Protein AF-A0A250ICB6-F1 (afdb_monomer)

Nearest PDB structures (foldseek):
  2pqa-assembly1_A  TM=6.595E-01  e=8.489E-03  Homo sapiens
  3k7u-assembly1_C-2  TM=6.674E-01  e=2.994E-02  Trypanosoma brucei
  3u4v-assembly2_B  TM=6.143E-01  e=3.943E-01  Tetrahymena thermophila
  3h15-assembly1_A  TM=4.282E-01  e=1.489E-01  Xenopus laevis
  2fxq-assembly1_A-2  TM=2.726E-01  e=6.603E-01  Thermus aquaticus

Radius of gyration: 21.79 Å; Cα contacts (8 Å, |Δi|>4): 761; chains: 1; bounding box: 61×53×66 Å

Solvent-accessible surface area (backbone atoms only — not comparable to full-atom values): 18640 Å² total; per-residue (Å²): 140,81,90,84,77,85,79,80,84,80,84,77,81,80,84,77,88,74,89,82,82,85,92,82,78,80,90,73,86,84,70,95,82,75,90,68,88,82,73,84,78,72,82,86,65,82,86,64,82,72,70,85,71,88,75,73,74,93,62,58,45,79,41,53,54,66,56,52,70,74,48,58,76,70,41,47,31,28,35,69,65,27,22,24,66,41,70,81,42,75,47,74,46,97,87,61,21,22,28,36,32,32,23,33,22,29,69,91,52,50,46,29,24,37,36,34,51,45,46,46,85,21,40,57,28,70,52,75,88,51,66,12,31,23,26,27,40,34,31,22,29,40,59,39,52,50,56,34,43,56,42,24,68,32,59,30,38,27,32,36,40,81,76,76,66,38,82,65,66,55,23,38,57,41,80,75,39,88,51,78,47,70,79,58,44,80,44,38,51,94,78,69,41,34,59,17,52,60,27,63,34,63,39,66,68,70,35,33,37,11,44,33,30,38,58,41,67,37,39,62,73,32,58,68,38,48,38,33,40,61,61,50,67,55,92,81,64,81,54,54,53,28,32,26,28,63,47,33,30,39,40,37,32,82,66,25,52,93,79,58,51,62,38,57,50,38,76,74,73,51,75,43,33,15,66,75,18,43,28,25,36,28,29,56,36,26,39,28,32,29,70,84,24,49,85,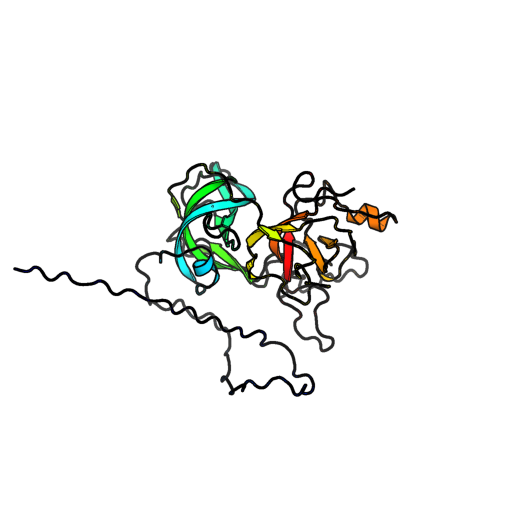61,94,83,54,63,50,32,73,27,20,18,32,80,32,50,47,96,87,72,52,83,33,30,53,44,21,46,27,36,38,30,74,40,42,85,80,18,50,46,63,86

pLDDT: mean 81.74, std 23.8, range [23.22, 98.44]

Structure (mmCIF, N/CA/C/O backbone):
data_AF-A0A250ICB6-F1
#
_entry.id   AF-A0A250ICB6-F1
#
loop_
_atom_site.group_PDB
_atom_site.id
_atom_site.type_symbol
_atom_site.label_atom_id
_atom_site.label_alt_id
_atom_site.label_comp_id
_atom_site.label_asym_id
_atom_site.label_entity_id
_atom_site.label_seq_id
_atom_site.pdbx_PDB_ins_code
_atom_site.Cartn_x
_atom_site.Cartn_y
_atom_site.Cartn_z
_atom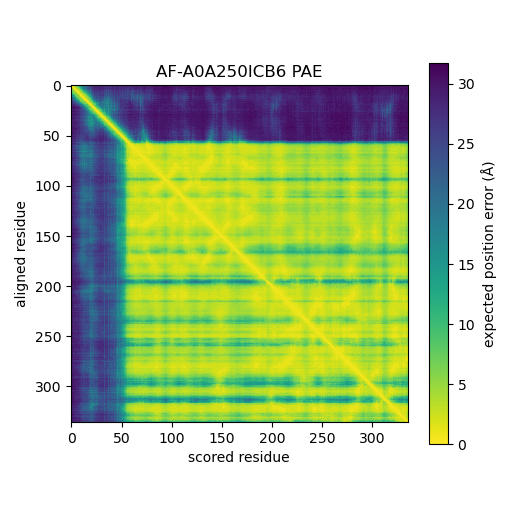_site.occupancy
_atom_site.B_iso_or_equiv
_atom_site.auth_seq_id
_atom_site.auth_comp_id
_atom_site.auth_asym_id
_atom_site.auth_atom_id
_atom_site.pdbx_PDB_model_num
ATOM 1 N N . MET A 1 1 ? -35.783 -31.860 36.362 1.00 32.81 1 MET A N 1
ATOM 2 C CA . MET A 1 1 ? -36.024 -31.952 34.902 1.00 32.81 1 MET A CA 1
ATOM 3 C C . MET A 1 1 ? -36.846 -30.737 34.504 1.00 32.81 1 MET A C 1
ATOM 5 O O . MET A 1 1 ? -37.830 -30.497 35.174 1.00 32.81 1 MET A O 1
ATOM 9 N N . SER A 1 2 ? -36.559 -29.899 33.520 1.00 32.59 2 SER A N 1
ATOM 10 C CA . SER A 1 2 ? -35.418 -29.662 32.639 1.00 32.59 2 SER A CA 1
ATOM 11 C C . SER A 1 2 ? -35.628 -28.220 32.142 1.00 32.59 2 SER A C 1
ATOM 13 O O . SER A 1 2 ? -36.731 -27.897 31.704 1.00 32.59 2 SER A O 1
ATOM 15 N N . PHE A 1 3 ? -34.630 -27.344 32.263 1.00 27.67 3 PHE A N 1
ATOM 16 C CA . PHE A 1 3 ? -34.657 -26.008 31.660 1.00 27.67 3 PHE A CA 1
ATOM 17 C C . PHE A 1 3 ? -34.244 -26.139 30.189 1.00 27.67 3 PHE A C 1
ATOM 19 O O . PHE A 1 3 ? -33.104 -26.505 29.908 1.00 27.67 3 PHE A O 1
ATOM 26 N N . LEU A 1 4 ? -35.139 -25.827 29.249 1.00 30.19 4 LEU A N 1
ATOM 27 C CA . LEU A 1 4 ? -34.791 -25.718 27.830 1.00 30.19 4 LEU A CA 1
ATOM 28 C C . LEU A 1 4 ? -34.330 -24.288 27.522 1.00 30.19 4 LEU A C 1
ATOM 30 O O . LEU A 1 4 ? -35.108 -23.336 27.525 1.00 30.19 4 LEU A O 1
ATOM 34 N N . ARG A 1 5 ? -33.019 -24.167 27.293 1.00 32.75 5 ARG A N 1
ATOM 35 C CA . ARG A 1 5 ? -32.326 -22.979 26.786 1.00 32.75 5 ARG A CA 1
ATOM 36 C C . ARG A 1 5 ? -32.771 -22.688 25.347 1.00 32.75 5 ARG A C 1
ATOM 38 O O . ARG A 1 5 ? -32.737 -23.580 24.506 1.00 32.75 5 ARG A O 1
ATOM 45 N N . LYS A 1 6 ? -33.111 -21.425 25.062 1.00 28.39 6 LYS A N 1
ATOM 46 C CA . LYS A 1 6 ? -33.162 -20.872 23.699 1.00 28.39 6 LYS A CA 1
ATOM 47 C C . LYS A 1 6 ? -31.762 -20.947 23.081 1.00 28.39 6 LYS A C 1
ATOM 49 O O . LYS A 1 6 ? -30.825 -20.363 23.623 1.00 28.39 6 LYS A O 1
ATOM 54 N N . SER A 1 7 ? -31.632 -21.655 21.966 1.00 29.86 7 SER A N 1
ATOM 55 C CA . SER A 1 7 ? -30.464 -21.616 21.090 1.00 29.86 7 SER A CA 1
ATOM 56 C C . SER A 1 7 ? -30.485 -20.316 20.281 1.00 29.86 7 SER A C 1
ATOM 58 O O . SER A 1 7 ? -31.479 -19.990 19.634 1.00 29.86 7 SER A O 1
ATOM 60 N N . LEU A 1 8 ? -29.393 -19.555 20.343 1.00 33.31 8 LEU A N 1
ATOM 61 C CA . LEU A 1 8 ? -29.112 -18.465 19.410 1.00 33.31 8 LEU A CA 1
ATOM 62 C C . LEU A 1 8 ? -28.680 -19.092 18.078 1.00 33.31 8 LEU A C 1
ATOM 64 O O . LEU A 1 8 ? -27.856 -20.006 18.064 1.00 33.31 8 LEU A O 1
ATOM 68 N N . GLY A 1 9 ? -29.287 -18.637 16.982 1.00 28.14 9 GLY A N 1
ATOM 69 C CA . GLY A 1 9 ? -28.981 -19.102 15.634 1.00 28.14 9 GLY A CA 1
ATOM 70 C C . GLY A 1 9 ? -27.552 -18.743 15.237 1.00 28.14 9 GLY A C 1
ATOM 71 O O . GLY A 1 9 ? -27.136 -17.593 15.348 1.00 28.14 9 GLY A O 1
ATOM 72 N N . VAL A 1 10 ? -26.811 -19.745 14.774 1.00 29.00 10 VAL A N 1
ATOM 73 C CA . VAL A 1 10 ? -25.520 -19.583 14.107 1.00 29.00 10 VAL A CA 1
ATOM 74 C C . VAL A 1 10 ? -25.810 -19.130 12.678 1.00 29.00 10 VAL A C 1
ATOM 76 O O . VAL A 1 10 ? -26.391 -19.888 11.905 1.00 29.00 10 VAL A O 1
ATOM 79 N N . VAL A 1 11 ? -25.423 -17.905 12.319 1.00 29.00 11 VAL A N 1
ATOM 80 C CA . VAL A 1 11 ? -25.377 -17.485 10.913 1.00 29.00 11 VAL A CA 1
ATOM 81 C C . VAL A 1 11 ? -24.123 -18.106 10.312 1.00 29.00 11 VAL A C 1
ATOM 83 O O . VAL A 1 11 ? -23.003 -17.714 10.625 1.00 29.00 11 VAL A O 1
ATOM 86 N N . THR A 1 12 ? -24.310 -19.134 9.493 1.00 26.00 12 THR A N 1
ATOM 87 C CA . THR A 1 12 ? -23.240 -19.741 8.704 1.00 26.00 12 THR A CA 1
ATOM 88 C C . THR A 1 12 ? -23.056 -18.885 7.452 1.00 26.00 12 THR A C 1
ATOM 90 O O . THR A 1 12 ? -23.911 -18.899 6.570 1.00 26.00 12 THR A O 1
ATOM 93 N N . LEU A 1 13 ? -21.967 -18.114 7.367 1.00 29.36 13 LEU A N 1
ATOM 94 C CA . LEU A 1 13 ? -21.540 -17.538 6.091 1.00 29.36 13 LEU A CA 1
ATOM 95 C C . LEU A 1 13 ? -20.980 -18.691 5.251 1.00 29.36 13 LEU A C 1
ATOM 97 O O . LEU A 1 13 ? -19.917 -19.229 5.559 1.00 29.36 13 LEU A O 1
ATOM 101 N N . ALA A 1 14 ? -21.724 -19.116 4.233 1.00 29.33 14 ALA A N 1
ATOM 102 C CA . ALA A 1 14 ? -21.254 -20.114 3.287 1.00 29.33 14 ALA A CA 1
ATOM 103 C C . ALA A 1 14 ? -20.096 -19.522 2.470 1.00 29.33 14 ALA A C 1
ATOM 105 O O . ALA A 1 14 ? -20.282 -18.604 1.675 1.00 29.33 14 ALA A O 1
ATOM 106 N N . SER A 1 15 ? -18.892 -20.049 2.670 1.00 28.84 15 SER A N 1
ATOM 107 C CA . SER A 1 15 ? -17.737 -19.791 1.816 1.00 28.84 15 SER A CA 1
ATOM 108 C C . SER A 1 15 ? -17.930 -20.499 0.474 1.00 28.84 15 SER A C 1
ATOM 110 O O . SER A 1 15 ? -17.591 -21.674 0.331 1.00 28.84 15 SER A O 1
ATOM 112 N N . LEU A 1 16 ? -18.487 -19.790 -0.506 1.00 25.25 16 LEU A N 1
ATOM 113 C CA . LEU A 1 16 ? -18.425 -20.171 -1.915 1.00 25.25 16 LEU A CA 1
ATOM 114 C C . LEU A 1 16 ? -17.116 -19.635 -2.504 1.00 25.25 16 LEU A C 1
ATOM 116 O O . LEU A 1 16 ? -17.023 -18.492 -2.939 1.00 25.25 16 LEU A O 1
ATOM 120 N N . MET A 1 17 ? -16.090 -20.483 -2.484 1.00 29.03 17 MET A N 1
ATOM 121 C CA . MET A 1 17 ? -14.920 -20.348 -3.348 1.00 29.03 17 MET A CA 1
ATOM 122 C C . MET A 1 17 ? -15.320 -20.820 -4.752 1.00 29.03 17 MET A C 1
ATOM 124 O O . MET A 1 17 ? -15.391 -22.019 -5.004 1.00 29.03 17 MET A O 1
ATOM 128 N N . ALA A 1 18 ? -15.605 -19.875 -5.645 1.00 26.84 18 ALA A N 1
ATOM 129 C CA . ALA A 1 18 ? -15.574 -20.057 -7.094 1.00 26.84 18 ALA A CA 1
ATOM 130 C C . ALA A 1 18 ? -15.275 -18.689 -7.722 1.00 26.84 18 ALA A C 1
ATOM 132 O O . ALA A 1 18 ? -16.015 -17.727 -7.518 1.00 26.84 18 ALA A O 1
ATOM 133 N N . GLY A 1 19 ? -14.135 -18.590 -8.405 1.00 27.72 19 GLY A N 1
ATOM 134 C CA . GLY A 1 19 ? -13.688 -17.369 -9.058 1.00 27.72 19 GLY A CA 1
ATOM 135 C C . GLY A 1 19 ? -14.576 -16.997 -10.242 1.00 27.72 19 GLY A C 1
ATOM 136 O O . GLY A 1 19 ? -14.894 -17.841 -11.072 1.00 27.72 19 GLY A O 1
ATOM 137 N N . CYS A 1 20 ? -14.904 -15.711 -10.332 1.00 23.22 20 CYS A N 1
ATOM 138 C CA . CYS A 1 20 ? -15.269 -15.060 -11.582 1.00 23.22 20 CYS A CA 1
ATOM 139 C C . CYS A 1 20 ? -14.325 -13.868 -11.755 1.00 23.22 20 CYS A C 1
ATOM 141 O O . CYS A 1 20 ? -14.522 -12.805 -11.164 1.00 23.22 20 CYS A O 1
ATOM 143 N N . THR A 1 21 ? -13.256 -14.085 -12.513 1.00 29.52 21 THR A N 1
ATOM 144 C CA . THR A 1 21 ? -12.424 -13.030 -13.088 1.00 29.52 21 THR A CA 1
ATOM 145 C C . THR A 1 21 ? -13.169 -12.386 -14.264 1.00 29.52 21 THR A C 1
ATOM 147 O O . THR A 1 21 ? -13.819 -13.073 -15.043 1.00 29.52 21 THR A O 1
ATOM 150 N N . ASP A 1 22 ? -13.061 -11.061 -14.343 1.00 28.05 22 ASP A N 1
ATOM 151 C CA . ASP A 1 22 ? -13.452 -10.143 -15.420 1.00 28.05 22 ASP A CA 1
ATOM 152 C C . ASP A 1 22 ? -14.928 -9.942 -15.814 1.00 28.05 22 ASP A C 1
ATOM 154 O O . ASP A 1 22 ? -15.611 -10.781 -16.390 1.00 28.05 22 ASP A O 1
ATOM 158 N N . ARG A 1 23 ? -15.369 -8.686 -15.654 1.00 28.25 23 ARG A N 1
ATOM 159 C CA . ARG A 1 23 ? -16.319 -8.031 -16.565 1.00 28.25 23 ARG A CA 1
ATOM 160 C C . ARG A 1 23 ? -15.833 -6.610 -16.841 1.00 28.25 23 ARG A C 1
ATOM 162 O O . ARG A 1 23 ? -16.018 -5.710 -16.022 1.00 28.25 23 ARG A O 1
ATOM 169 N N . GLY A 1 24 ? -15.169 -6.442 -17.984 1.00 25.44 24 GLY A N 1
ATOM 170 C CA . GLY A 1 24 ? -14.690 -5.145 -18.464 1.00 25.44 24 GLY A CA 1
ATOM 171 C C . GLY A 1 24 ? -13.964 -5.142 -19.814 1.00 25.44 24 GLY A C 1
ATOM 172 O O . GLY A 1 24 ? -13.816 -4.065 -20.376 1.00 25.44 24 GLY A O 1
ATOM 173 N N . GLY A 1 25 ? -13.541 -6.290 -20.355 1.00 29.58 25 GLY A N 1
ATOM 174 C CA . GLY A 1 25 ? -12.901 -6.348 -21.676 1.00 29.58 25 GLY A CA 1
ATOM 175 C C . GLY A 1 25 ? -13.901 -6.498 -22.836 1.00 29.58 25 GLY A C 1
ATOM 176 O O . GLY A 1 25 ? -14.948 -7.129 -22.650 1.00 29.58 25 GLY A O 1
ATOM 177 N N . PRO A 1 26 ? -13.605 -5.952 -24.031 1.00 27.80 26 PRO A N 1
ATOM 178 C CA . PRO A 1 26 ? -14.353 -6.258 -25.248 1.00 27.80 26 PRO A CA 1
ATOM 179 C C . PRO A 1 26 ? -14.139 -7.727 -25.676 1.00 27.80 26 PRO A C 1
ATOM 181 O O . PRO A 1 26 ? -13.084 -8.302 -25.400 1.00 27.80 26 PRO A O 1
ATOM 184 N N . PRO A 1 27 ? -15.119 -8.364 -26.346 1.00 29.84 27 PRO A N 1
ATOM 185 C CA . PRO A 1 27 ? -15.020 -9.766 -26.742 1.00 29.84 27 PRO A CA 1
ATOM 186 C C . PRO A 1 27 ? -13.984 -9.957 -27.863 1.00 29.84 27 PRO A C 1
ATOM 188 O O . PRO A 1 27 ? -14.157 -9.451 -28.971 1.00 29.84 27 PRO A O 1
ATOM 191 N N . GLY A 1 28 ? -12.919 -10.711 -27.578 1.00 31.61 28 GLY A N 1
ATOM 192 C CA . GLY A 1 28 ? -11.998 -11.258 -28.580 1.00 31.61 28 GLY A CA 1
ATOM 193 C C . GLY A 1 28 ? -12.506 -12.585 -29.174 1.00 31.61 28 GLY A C 1
ATOM 194 O O . GLY A 1 28 ? -13.388 -13.218 -28.588 1.00 31.61 28 GLY A O 1
ATOM 195 N N . PRO A 1 29 ? -11.997 -13.011 -30.346 1.00 31.12 29 PRO A N 1
ATOM 196 C CA . PRO A 1 29 ? -12.521 -14.163 -31.074 1.00 31.12 29 PRO A CA 1
ATOM 197 C C . PRO A 1 29 ? -12.237 -15.485 -30.342 1.00 31.12 29 PRO A C 1
ATOM 199 O O . PRO A 1 29 ? -11.100 -15.805 -30.022 1.00 31.12 29 PRO A O 1
ATOM 202 N N . THR A 1 30 ? -13.325 -16.218 -30.107 1.00 32.12 30 THR A N 1
ATOM 203 C CA . THR A 1 30 ? -13.489 -17.588 -29.588 1.00 32.12 30 THR A CA 1
ATOM 204 C C . THR A 1 30 ? -12.249 -18.494 -29.591 1.00 32.12 30 THR A C 1
ATOM 206 O O . THR A 1 30 ? -11.868 -19.005 -30.646 1.00 32.12 30 THR A O 1
ATOM 209 N N . ASP A 1 31 ? -11.728 -18.790 -28.398 1.00 26.70 31 ASP A N 1
ATOM 210 C CA . ASP A 1 31 ? -10.863 -19.948 -28.141 1.00 26.70 31 ASP A CA 1
ATOM 211 C C . ASP A 1 31 ? -11.741 -21.130 -27.648 1.00 26.70 31 ASP A C 1
ATOM 213 O O . ASP A 1 31 ? -12.611 -20.903 -26.796 1.00 26.70 31 ASP A O 1
ATOM 217 N N . PRO A 1 32 ? -11.619 -22.368 -28.177 1.00 27.77 32 PRO A N 1
ATOM 218 C CA . PRO A 1 32 ? -12.624 -23.425 -27.989 1.00 27.77 32 PRO A CA 1
ATOM 219 C C . PRO A 1 32 ? -12.683 -24.106 -26.609 1.00 27.77 32 PRO A C 1
ATOM 221 O O . PRO A 1 32 ? -13.544 -24.965 -26.426 1.00 27.77 32 PRO A O 1
ATOM 224 N N . ASP A 1 33 ? -11.841 -23.743 -25.636 1.00 27.11 33 ASP A N 1
ATOM 225 C CA . ASP A 1 33 ? -11.682 -24.527 -24.394 1.00 27.11 33 ASP A CA 1
ATOM 226 C C . ASP A 1 33 ? -12.334 -23.924 -23.130 1.00 27.11 33 ASP A C 1
ATOM 228 O O . ASP A 1 33 ? -12.180 -24.449 -22.026 1.00 27.11 33 ASP A O 1
ATOM 232 N N . CYS A 1 34 ? -13.159 -22.879 -23.258 1.00 28.89 34 CYS A N 1
ATOM 233 C CA . CYS A 1 34 ? -13.982 -22.380 -22.147 1.00 28.89 34 CYS A CA 1
ATOM 234 C C . CYS A 1 34 ? -15.396 -22.991 -22.148 1.00 28.89 34 CYS A C 1
ATOM 236 O O . CYS A 1 34 ? -16.380 -22.331 -22.483 1.00 28.89 34 CYS A O 1
ATOM 238 N N . THR A 1 35 ? -15.541 -24.247 -21.717 1.00 25.30 35 THR A N 1
ATOM 239 C CA . THR A 1 35 ? -16.864 -24.816 -21.401 1.00 25.30 35 THR A CA 1
ATOM 240 C C . THR A 1 35 ? -17.305 -24.419 -19.989 1.00 25.30 35 THR A C 1
ATOM 242 O O . THR A 1 35 ? -17.095 -25.152 -19.025 1.00 25.30 35 THR A O 1
ATOM 245 N N . GLY A 1 36 ? -17.940 -23.254 -19.874 1.00 27.09 36 GLY A N 1
ATOM 246 C CA . GLY A 1 36 ? -18.665 -22.804 -18.685 1.00 27.09 36 GLY A CA 1
ATOM 247 C C . GLY A 1 36 ? -19.689 -21.748 -19.090 1.00 27.09 36 GLY A C 1
ATOM 248 O O . GLY A 1 36 ? -19.321 -20.664 -19.524 1.00 27.09 36 GLY A O 1
ATOM 249 N N . ALA A 1 37 ? -20.975 -22.092 -19.037 1.00 25.03 37 ALA A N 1
ATOM 250 C CA . ALA A 1 37 ? -22.064 -21.287 -19.582 1.00 25.03 37 ALA A CA 1
ATOM 251 C C . ALA A 1 37 ? -22.165 -19.889 -18.935 1.00 25.03 37 ALA A C 1
ATOM 253 O O . ALA A 1 37 ? -22.470 -19.759 -17.750 1.00 25.03 37 ALA A O 1
ATOM 254 N N . CYS A 1 38 ? -21.979 -18.842 -19.743 1.00 26.05 38 CYS A N 1
ATOM 255 C CA . CYS A 1 38 ? -22.374 -17.471 -19.425 1.00 26.05 38 CYS A CA 1
ATOM 256 C C . CYS A 1 38 ? -23.870 -17.293 -19.725 1.00 26.05 38 CYS A C 1
ATOM 258 O O . CYS A 1 38 ? -24.245 -16.890 -20.825 1.00 26.05 38 CYS A O 1
ATOM 260 N N . GLU A 1 39 ? -24.734 -17.593 -18.758 1.00 25.95 39 GLU A N 1
ATOM 261 C CA . GLU A 1 39 ? -26.130 -17.140 -18.800 1.00 25.95 39 GLU A CA 1
ATOM 262 C C . GLU A 1 39 ? -26.181 -15.597 -18.662 1.00 25.95 39 GLU A C 1
ATOM 264 O O . GLU A 1 39 ? -25.366 -15.004 -17.938 1.00 25.95 39 GLU A O 1
ATOM 269 N N . PRO A 1 40 ? -27.103 -14.907 -19.360 1.00 26.50 40 PRO A N 1
ATOM 270 C CA . PRO A 1 40 ? -27.134 -13.452 -19.431 1.00 26.50 40 PRO A CA 1
ATOM 271 C C . PRO A 1 40 ? -27.593 -12.859 -18.096 1.00 26.50 40 PRO A C 1
ATOM 273 O O . PRO A 1 40 ? -28.783 -12.733 -17.816 1.00 26.50 40 PRO A O 1
ATOM 276 N N . VAL A 1 41 ? -26.639 -12.453 -17.258 1.00 31.28 41 VAL A N 1
ATOM 277 C CA . VAL A 1 41 ? -26.938 -11.585 -16.114 1.00 31.28 41 VAL A CA 1
ATOM 278 C C . VAL A 1 41 ? -27.402 -10.239 -16.665 1.00 31.28 41 VAL A C 1
ATOM 280 O O . VAL A 1 41 ? -26.610 -9.522 -17.282 1.00 31.28 41 VAL A O 1
ATOM 283 N N . ALA A 1 42 ? -28.690 -9.956 -16.470 1.00 25.05 42 ALA A N 1
ATOM 284 C CA . ALA A 1 42 ? -29.336 -8.683 -16.743 1.00 25.05 42 ALA A CA 1
ATOM 285 C C . ALA A 1 42 ? -28.511 -7.503 -16.203 1.00 25.05 42 ALA A C 1
ATOM 287 O O . ALA A 1 42 ? -27.847 -7.625 -15.173 1.00 25.05 42 ALA A O 1
ATOM 288 N N . ASP A 1 43 ? -28.572 -6.395 -16.943 1.00 24.53 43 ASP A N 1
ATOM 289 C CA . ASP A 1 43 ? -28.015 -5.068 -16.663 1.00 24.53 43 ASP A CA 1
ATOM 290 C C . ASP A 1 43 ? -27.580 -4.852 -15.201 1.00 24.53 43 ASP A C 1
ATOM 292 O O . ASP A 1 43 ? -28.401 -4.684 -14.295 1.00 24.53 43 ASP A O 1
ATOM 296 N N . ALA A 1 44 ? -26.265 -4.822 -14.963 1.00 29.48 44 ALA A N 1
ATOM 297 C CA . ALA A 1 44 ? -25.720 -4.279 -13.725 1.00 29.48 44 ALA A CA 1
ATOM 298 C C . ALA A 1 44 ? -25.816 -2.754 -13.833 1.00 29.48 44 ALA A C 1
ATOM 300 O O . ALA A 1 44 ? -24.910 -2.099 -14.349 1.00 29.48 44 ALA A O 1
ATOM 301 N N . GLY A 1 45 ? -26.976 -2.242 -13.418 1.00 27.64 45 GLY A N 1
ATOM 302 C CA . GLY A 1 45 ? -27.388 -0.854 -13.545 1.00 27.64 45 GLY A CA 1
ATOM 303 C C . GLY A 1 45 ? -26.367 0.168 -13.053 1.00 27.64 45 GLY A C 1
ATOM 304 O O . GLY A 1 45 ? -25.425 -0.124 -12.310 1.00 27.64 45 GLY A O 1
ATOM 305 N N . THR A 1 46 ? -26.600 1.400 -13.498 1.00 27.84 46 THR A N 1
ATOM 306 C CA . THR A 1 46 ? -26.104 2.642 -12.906 1.00 27.84 46 THR A CA 1
ATOM 307 C C . THR A 1 46 ? -25.748 2.458 -11.430 1.00 27.84 46 THR A C 1
ATOM 309 O O . THR A 1 46 ? -26.600 2.132 -10.607 1.00 27.84 46 THR A O 1
ATOM 312 N N . ARG A 1 47 ? -24.477 2.682 -11.066 1.00 38.00 47 ARG A N 1
ATOM 313 C CA . ARG A 1 47 ? -24.104 2.915 -9.662 1.00 38.00 47 ARG A CA 1
ATOM 314 C C . ARG A 1 47 ? -24.618 4.292 -9.257 1.00 38.00 47 ARG A C 1
ATOM 316 O O . ARG A 1 47 ? -23.838 5.218 -9.046 1.00 38.00 47 ARG A O 1
ATOM 323 N N . ASP A 1 48 ? -25.935 4.410 -9.186 1.00 27.83 48 ASP A N 1
ATOM 324 C CA . ASP A 1 48 ? -26.566 5.369 -8.310 1.00 27.83 48 ASP A CA 1
ATOM 325 C C . ASP A 1 48 ? -26.105 5.016 -6.900 1.00 27.83 48 ASP A C 1
ATOM 327 O O . ASP A 1 48 ? -26.107 3.850 -6.492 1.00 27.83 48 ASP A O 1
ATOM 331 N N . ALA A 1 49 ? -25.612 6.025 -6.190 1.00 32.72 49 ALA A N 1
ATOM 332 C CA . ALA A 1 49 ? -25.339 5.939 -4.773 1.00 32.72 49 ALA A CA 1
ATOM 333 C C . ALA A 1 49 ? -26.645 5.536 -4.082 1.00 32.72 49 ALA A C 1
ATOM 335 O O . ALA A 1 49 ? -27.502 6.377 -3.814 1.00 32.72 49 ALA A O 1
ATOM 336 N N . GLY A 1 50 ? -26.822 4.233 -3.862 1.00 29.97 50 GLY A N 1
ATOM 337 C CA . GLY A 1 50 ? -27.907 3.718 -3.053 1.00 29.97 50 GLY A CA 1
ATOM 338 C C . GLY A 1 50 ? -27.820 4.409 -1.704 1.00 29.97 50 GLY A C 1
ATOM 339 O O . GLY A 1 50 ? -26.802 4.321 -1.018 1.00 29.97 50 GLY A O 1
ATOM 340 N N . THR A 1 51 ? -28.867 5.155 -1.366 1.00 32.88 51 THR A N 1
ATOM 341 C CA . THR A 1 51 ? -29.098 5.671 -0.020 1.00 32.88 51 THR A CA 1
ATOM 342 C C . THR A 1 51 ? -28.818 4.537 0.968 1.00 32.88 51 THR A C 1
ATOM 344 O O . THR A 1 51 ? -29.289 3.426 0.702 1.00 32.88 51 THR A O 1
ATOM 347 N N . PRO A 1 52 ? -28.059 4.753 2.062 1.00 44.75 52 PRO A N 1
ATOM 348 C CA . PRO A 1 52 ? -27.889 3.732 3.084 1.00 44.75 52 PRO A CA 1
ATOM 349 C C . PRO A 1 52 ? -29.278 3.256 3.502 1.00 44.75 52 PRO A C 1
ATOM 351 O O . PRO A 1 52 ? -30.054 4.018 4.072 1.00 44.75 52 PRO A O 1
ATOM 354 N N . GLY A 1 53 ? -29.629 2.031 3.117 1.00 38.59 53 GLY A N 1
ATOM 355 C CA . GLY A 1 53 ? -30.892 1.439 3.505 1.00 38.59 53 GLY A CA 1
ATOM 356 C C . GLY A 1 53 ? -30.908 1.324 5.021 1.00 38.59 53 GLY A C 1
ATOM 357 O O . GLY A 1 53 ? -29.977 0.773 5.608 1.00 38.59 53 GLY A O 1
ATOM 358 N N . ASP A 1 54 ? -31.975 1.834 5.629 1.00 36.88 54 ASP A N 1
ATOM 359 C CA . ASP A 1 54 ? -32.311 1.813 7.055 1.00 36.88 54 ASP A CA 1
ATOM 360 C C . ASP A 1 54 ? -32.536 0.388 7.625 1.00 36.88 54 ASP A C 1
ATOM 362 O O . ASP A 1 54 ? -33.429 0.141 8.434 1.00 36.88 54 ASP A O 1
ATOM 366 N N . GLY A 1 55 ? -31.718 -0.589 7.233 1.00 43.69 55 GLY A N 1
ATOM 367 C CA . GLY A 1 55 ? -31.580 -1.886 7.892 1.00 43.69 55 GLY A CA 1
ATOM 368 C C . GLY A 1 55 ? -30.568 -1.779 9.029 1.00 43.69 55 GLY A C 1
ATOM 369 O O . GLY A 1 55 ? -29.487 -2.356 8.953 1.00 43.69 55 GLY A O 1
ATOM 370 N N . GLY A 1 56 ? -30.883 -0.964 10.039 1.00 51.59 56 GLY A N 1
ATOM 371 C CA . GLY A 1 56 ? -29.953 -0.533 11.083 1.00 51.59 56 GLY A CA 1
ATOM 372 C C . GLY A 1 56 ? -29.244 -1.683 11.802 1.00 51.59 56 GLY A C 1
ATOM 373 O O . GLY A 1 56 ? -29.817 -2.324 12.684 1.00 51.59 56 GLY A O 1
ATOM 374 N N . GLN A 1 57 ? -27.963 -1.903 11.485 1.00 64.00 57 GLN A N 1
ATOM 375 C CA . GLN A 1 57 ? -27.069 -2.638 12.377 1.00 64.00 57 GLN A CA 1
ATOM 376 C C . GLN A 1 57 ? -27.045 -1.918 13.730 1.00 64.00 57 GLN A C 1
ATOM 378 O O . GLN A 1 57 ? -26.646 -0.759 13.829 1.00 64.00 57 GLN A O 1
ATOM 383 N N . THR A 1 58 ? -27.472 -2.607 14.789 1.00 77.38 58 THR A N 1
ATOM 384 C CA . THR A 1 58 ? -27.476 -2.066 16.159 1.00 77.38 58 THR A CA 1
ATOM 385 C C . THR A 1 58 ? -26.086 -2.075 16.805 1.00 77.38 58 THR A C 1
ATOM 387 O O . THR A 1 58 ? -25.928 -1.581 17.918 1.00 77.38 58 THR A O 1
ATOM 390 N N . GLY A 1 59 ? -25.089 -2.664 16.140 1.00 86.50 59 GLY A N 1
ATOM 391 C CA . GLY A 1 59 ? -23.713 -2.802 16.610 1.00 86.50 59 GLY A CA 1
ATOM 392 C C . GLY A 1 59 ? -22.795 -3.387 15.528 1.00 86.50 59 GLY A C 1
ATOM 393 O O . GLY A 1 59 ? -23.299 -3.870 14.510 1.00 86.50 59 GLY A O 1
ATOM 394 N N . PRO A 1 60 ? -21.468 -3.360 15.743 1.00 93.38 60 PRO A N 1
ATOM 395 C CA . PRO A 1 60 ? -20.507 -3.892 14.786 1.00 93.38 60 PRO A CA 1
ATOM 396 C C . PRO A 1 60 ? -20.574 -5.421 14.704 1.00 93.38 60 PRO A C 1
ATOM 398 O O . PRO A 1 60 ? -20.713 -6.106 15.720 1.00 93.38 60 PRO A O 1
ATOM 401 N N . LEU A 1 61 ? -20.403 -5.963 13.498 1.00 95.25 61 LEU A N 1
ATOM 402 C CA . LEU A 1 61 ? -20.224 -7.396 13.275 1.00 95.25 61 LEU A CA 1
ATOM 403 C C . LEU A 1 61 ? -18.787 -7.807 13.619 1.00 95.25 61 LEU A C 1
ATOM 405 O O . LEU A 1 61 ? -17.836 -7.265 13.061 1.00 95.25 61 LEU A O 1
ATOM 409 N N . GLU A 1 62 ? -18.618 -8.786 14.505 1.00 96.44 62 GLU A N 1
ATOM 410 C CA . GLU A 1 62 ? -17.296 -9.342 14.799 1.00 96.44 62 GLU A CA 1
ATOM 411 C C . GLU A 1 62 ? -16.814 -10.236 13.650 1.00 96.44 62 GLU A C 1
ATOM 413 O O . GLU A 1 62 ? -17.491 -11.195 13.282 1.00 96.44 62 GLU A O 1
ATOM 418 N N . VAL A 1 63 ? -15.654 -9.905 13.082 1.00 95.94 63 VAL A N 1
ATOM 419 C CA . VAL A 1 63 ? -15.091 -10.546 11.886 1.00 95.94 63 VAL A CA 1
ATOM 420 C C . VAL A 1 63 ? -13.568 -10.661 11.975 1.00 95.94 63 VAL A C 1
ATOM 422 O O . VAL A 1 63 ? -12.908 -9.920 12.706 1.00 95.94 63 VAL A O 1
ATOM 425 N N . THR A 1 64 ? -12.989 -11.568 11.190 1.00 94.44 64 THR A N 1
ATOM 426 C CA . THR A 1 64 ? -11.541 -11.602 10.933 1.00 94.44 64 THR A CA 1
ATOM 427 C C . THR A 1 64 ? -11.129 -10.524 9.926 1.00 94.44 64 THR A C 1
ATOM 429 O O . THR A 1 64 ? -11.966 -9.958 9.219 1.00 94.44 64 THR A O 1
ATOM 432 N N . VAL A 1 65 ? -9.822 -10.272 9.794 1.00 94.44 65 VAL A N 1
ATOM 433 C CA . VAL A 1 65 ? -9.284 -9.36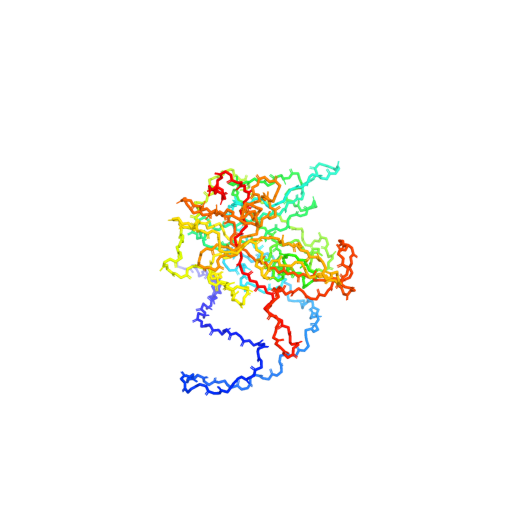0 8.765 1.00 94.44 65 VAL A CA 1
ATOM 434 C C . VAL A 1 65 ? -9.702 -9.800 7.356 1.00 94.44 65 VAL A C 1
ATOM 436 O O . VAL A 1 65 ? -10.149 -8.978 6.558 1.00 94.44 65 VAL A O 1
ATOM 439 N N . ALA A 1 66 ? -9.630 -11.100 7.062 1.00 90.62 66 ALA A N 1
ATOM 440 C CA . ALA A 1 66 ? -10.029 -11.645 5.765 1.00 90.62 66 ALA A CA 1
ATOM 441 C C . ALA A 1 66 ? -11.522 -11.417 5.471 1.00 90.62 66 ALA A C 1
ATOM 443 O O . ALA A 1 66 ? -11.884 -10.975 4.384 1.00 90.62 66 ALA A O 1
ATOM 444 N N . GLN A 1 67 ? -12.390 -11.654 6.459 1.00 93.12 67 GLN A N 1
ATOM 445 C CA . GLN A 1 67 ? -13.829 -11.408 6.328 1.00 93.12 67 GLN A CA 1
ATOM 446 C C . GLN A 1 67 ? -14.142 -9.919 6.138 1.00 93.12 67 GLN A C 1
ATOM 448 O O . GLN A 1 67 ? -14.989 -9.580 5.317 1.00 93.12 67 GLN A O 1
ATOM 453 N N . ALA A 1 68 ? -13.437 -9.028 6.843 1.00 94.38 68 ALA A N 1
ATOM 454 C CA . ALA A 1 68 ? -13.588 -7.585 6.680 1.00 94.38 68 ALA A CA 1
ATOM 455 C C . ALA A 1 68 ? -13.247 -7.117 5.254 1.00 94.38 68 ALA A C 1
ATOM 457 O O . ALA A 1 68 ? -13.963 -6.292 4.695 1.00 94.38 68 ALA A O 1
ATOM 458 N N . ARG A 1 69 ? -12.200 -7.671 4.627 1.00 89.88 69 ARG A N 1
ATOM 459 C CA . ARG A 1 69 ? -11.817 -7.325 3.243 1.00 89.88 69 ARG A CA 1
ATOM 460 C C . ARG A 1 69 ? -12.885 -7.676 2.206 1.00 89.88 69 ARG A C 1
ATOM 462 O O . ARG A 1 69 ? -12.969 -7.005 1.181 1.00 89.88 69 ARG A O 1
ATOM 469 N N . SER A 1 70 ? -13.655 -8.732 2.455 1.00 89.00 70 SER A N 1
ATOM 470 C CA . SER A 1 70 ? -14.715 -9.208 1.559 1.00 89.00 70 SER A CA 1
ATOM 471 C C . SER A 1 70 ? -16.106 -8.690 1.927 1.00 89.00 70 SER A C 1
ATOM 473 O O . SER A 1 70 ? -17.065 -8.991 1.220 1.00 89.00 70 SER A O 1
ATOM 475 N N . ALA A 1 71 ? -16.236 -7.950 3.028 1.00 90.75 71 ALA A N 1
ATOM 476 C CA . ALA A 1 71 ? -17.509 -7.401 3.466 1.00 90.75 71 ALA A CA 1
ATOM 477 C C . ALA A 1 71 ? -17.965 -6.240 2.568 1.00 90.75 71 ALA A C 1
ATOM 479 O O . ALA A 1 71 ? -17.171 -5.573 1.902 1.00 90.75 71 ALA A O 1
ATOM 480 N N . GLU A 1 72 ? -19.275 -5.999 2.553 1.00 90.94 72 GLU A N 1
ATOM 481 C CA . GLU A 1 72 ? -19.871 -4.945 1.739 1.00 90.94 72 GLU A CA 1
ATOM 482 C C . GLU A 1 72 ? -19.452 -3.554 2.228 1.00 90.94 72 GLU A C 1
ATOM 484 O O . GLU A 1 72 ? -19.258 -3.318 3.427 1.00 90.94 72 GLU A O 1
ATOM 489 N N . TYR A 1 73 ? -19.352 -2.609 1.292 1.00 90.62 73 TYR A N 1
ATOM 490 C CA . TYR A 1 73 ? -19.132 -1.201 1.612 1.00 90.62 73 TYR A CA 1
ATOM 491 C C . TYR A 1 73 ? -20.179 -0.705 2.618 1.00 90.62 73 TYR A C 1
ATOM 493 O O . TYR A 1 73 ? -21.369 -0.965 2.469 1.00 90.62 73 TYR A O 1
ATOM 501 N N . GLY A 1 74 ? -19.737 0.028 3.637 1.00 90.75 74 GLY A N 1
ATOM 502 C CA . GLY A 1 74 ? -20.606 0.547 4.688 1.00 90.75 74 GLY A CA 1
ATOM 503 C C . GLY A 1 74 ? -20.920 -0.443 5.811 1.00 90.75 74 GLY A C 1
ATOM 504 O O . GLY A 1 74 ? -21.577 -0.052 6.773 1.00 90.75 74 GLY A O 1
ATOM 505 N N . THR A 1 75 ? -20.431 -1.688 5.754 1.00 93.81 75 THR A N 1
ATOM 506 C CA . THR A 1 75 ? -20.598 -2.647 6.860 1.00 93.81 75 THR A CA 1
ATOM 507 C C . THR A 1 75 ? -19.850 -2.160 8.102 1.00 93.81 75 THR A C 1
ATOM 509 O O . THR A 1 75 ? -18.656 -1.860 8.023 1.00 93.81 75 THR A O 1
ATOM 512 N N . TRP A 1 76 ? -20.520 -2.114 9.258 1.00 94.88 76 TRP A N 1
ATOM 513 C CA . TRP A 1 76 ? -19.872 -1.830 10.539 1.00 94.88 76 TRP A CA 1
ATOM 514 C C . TRP A 1 76 ? -19.266 -3.114 11.105 1.00 94.88 76 TRP A C 1
ATOM 516 O O . TRP A 1 76 ? -19.980 -4.086 11.359 1.00 94.88 76 TRP A O 1
ATOM 526 N N . VAL A 1 77 ? -17.950 -3.133 11.309 1.00 96.94 77 VAL A N 1
ATOM 527 C CA . VAL A 1 77 ? -17.219 -4.326 11.743 1.00 96.94 77 VAL A CA 1
ATOM 528 C C . VAL A 1 77 ? -16.391 -4.083 12.999 1.00 96.94 77 VAL A C 1
ATOM 530 O O . VAL A 1 77 ? -15.978 -2.959 13.288 1.00 96.94 77 VAL A O 1
ATOM 533 N N . LYS A 1 78 ? -16.125 -5.173 13.720 1.00 97.81 78 LYS A N 1
ATOM 534 C CA . LYS A 1 78 ? -15.173 -5.274 14.822 1.00 97.81 78 LYS A CA 1
ATOM 535 C C . LYS A 1 78 ? -14.173 -6.380 14.521 1.00 97.81 78 LYS A C 1
ATOM 537 O O . LYS A 1 78 ? -14.566 -7.528 14.341 1.00 97.81 78 LYS A O 1
ATOM 542 N N . ILE A 1 79 ? -12.891 -6.051 14.530 1.00 97.81 79 ILE A N 1
ATOM 543 C CA . ILE A 1 79 ? -11.797 -7.012 14.387 1.00 97.81 79 ILE A CA 1
ATOM 544 C C . ILE A 1 79 ? -11.079 -7.078 15.730 1.00 97.81 79 ILE A C 1
ATOM 546 O O . ILE A 1 79 ? -10.716 -6.039 16.280 1.00 97.81 79 ILE A O 1
ATOM 550 N N . LYS A 1 80 ? -10.886 -8.281 16.275 1.00 97.69 80 LYS A N 1
ATOM 551 C CA . LYS A 1 80 ? -10.195 -8.472 17.556 1.00 97.69 80 LYS A CA 1
ATOM 552 C C . LYS A 1 80 ? -8.783 -9.003 17.373 1.00 97.69 80 LYS A C 1
ATOM 554 O O . LYS A 1 80 ? -8.553 -9.867 16.534 1.00 97.69 80 LYS A O 1
ATOM 559 N N . GLY A 1 81 ? -7.865 -8.531 18.211 1.00 96.81 81 GLY A N 1
ATOM 560 C CA . GLY A 1 81 ? -6.503 -9.046 18.311 1.00 96.81 81 GLY A CA 1
ATOM 561 C C . GLY A 1 81 ? -5.658 -8.905 17.043 1.00 96.81 81 GLY A C 1
ATOM 562 O O . GLY A 1 81 ? -4.690 -9.650 16.899 1.00 96.81 81 GLY A O 1
ATOM 563 N N . ALA A 1 82 ? -6.000 -7.979 16.146 1.00 97.56 82 ALA A N 1
ATOM 564 C CA . ALA A 1 82 ? -5.198 -7.700 14.961 1.00 97.56 82 ALA A CA 1
ATOM 565 C C . ALA A 1 82 ? -3.919 -6.953 15.351 1.00 97.56 82 ALA A C 1
ATOM 567 O O . ALA A 1 82 ? -3.915 -6.174 16.304 1.00 97.56 82 ALA A O 1
ATOM 568 N N . VAL A 1 83 ? -2.834 -7.181 14.617 1.00 98.19 83 VAL A N 1
ATOM 569 C CA . VAL A 1 83 ? -1.531 -6.565 14.894 1.00 98.19 83 VAL A CA 1
ATOM 570 C C . VAL A 1 83 ? -1.191 -5.557 13.807 1.00 98.19 83 VAL A C 1
ATOM 572 O O . VAL A 1 83 ? -1.338 -5.847 12.620 1.00 98.19 83 VAL A O 1
ATOM 575 N N . ILE A 1 84 ? -0.721 -4.374 14.207 1.00 98.12 84 ILE A N 1
ATOM 576 C CA . ILE A 1 84 ? -0.191 -3.370 13.283 1.00 98.12 84 ILE A CA 1
ATOM 577 C C . ILE A 1 84 ? 1.147 -3.868 12.738 1.00 98.12 84 ILE A C 1
ATOM 579 O O . ILE A 1 84 ? 2.134 -3.950 13.469 1.00 98.12 84 ILE A O 1
ATOM 583 N N . GLN A 1 85 ? 1.188 -4.188 11.447 1.00 96.00 85 GLN A N 1
ATOM 584 C CA . GLN A 1 85 ? 2.390 -4.710 10.793 1.00 96.00 85 GLN A CA 1
ATOM 585 C C . GLN A 1 85 ? 3.245 -3.602 10.168 1.00 96.00 85 GLN A C 1
ATOM 587 O O . GLN A 1 85 ? 4.458 -3.732 10.042 1.00 96.00 85 GLN A O 1
ATOM 592 N N . THR A 1 86 ? 2.628 -2.497 9.751 1.00 95.75 86 THR A N 1
ATOM 593 C CA . THR A 1 86 ? 3.316 -1.354 9.136 1.00 95.75 86 THR A CA 1
ATOM 594 C C . THR A 1 86 ? 2.527 -0.079 9.394 1.00 95.75 86 THR A C 1
ATOM 596 O O . THR A 1 86 ? 1.301 -0.082 9.285 1.00 95.75 86 THR A O 1
ATOM 599 N N . VAL A 1 87 ? 3.231 1.009 9.708 1.00 96.00 87 VAL A N 1
ATOM 600 C CA . VAL A 1 87 ? 2.672 2.363 9.784 1.00 96.00 87 VAL A CA 1
ATOM 601 C C . VAL A 1 87 ? 3.133 3.120 8.543 1.00 96.00 87 VAL A C 1
ATOM 603 O O . VAL A 1 87 ? 4.318 3.380 8.388 1.00 96.00 87 VAL A O 1
ATOM 606 N N . ASP A 1 88 ? 2.188 3.436 7.662 1.00 93.75 88 ASP A N 1
ATOM 607 C CA . ASP A 1 88 ? 2.411 4.111 6.373 1.00 93.75 88 ASP A CA 1
ATOM 608 C C . ASP A 1 88 ? 2.524 5.631 6.554 1.00 93.75 88 ASP A C 1
ATOM 610 O O . ASP A 1 88 ? 3.277 6.323 5.876 1.00 93.75 88 ASP A O 1
ATOM 614 N N . TYR A 1 89 ? 1.758 6.173 7.501 1.00 92.88 89 TYR A N 1
ATOM 615 C CA . TYR A 1 89 ? 1.730 7.599 7.781 1.00 92.88 89 TYR A CA 1
ATOM 616 C C . TYR A 1 89 ? 1.294 7.856 9.214 1.00 92.88 89 TYR A C 1
ATOM 618 O O . TYR A 1 89 ? 0.380 7.206 9.722 1.00 92.88 89 TYR A O 1
ATOM 626 N N . GLU A 1 90 ? 1.874 8.877 9.829 1.00 95.19 90 GLU A N 1
ATOM 627 C CA . GLU A 1 90 ? 1.395 9.430 11.085 1.00 95.19 90 GLU A CA 1
ATOM 628 C C . GLU A 1 90 ? 1.587 10.944 11.117 1.00 95.19 90 GLU A C 1
ATOM 630 O O . GLU A 1 90 ? 2.560 11.490 10.591 1.00 95.19 90 GLU A O 1
ATOM 635 N N . LYS A 1 91 ? 0.645 11.636 11.753 1.00 96.25 91 LYS A N 1
ATOM 636 C CA . LYS A 1 91 ? 0.751 13.066 12.015 1.00 96.25 91 LYS A CA 1
ATOM 637 C C . LYS A 1 91 ? 0.047 13.418 13.311 1.00 96.25 91 LYS A C 1
ATOM 639 O O . LYS A 1 91 ? -1.102 13.033 13.533 1.00 96.25 91 LYS A O 1
ATOM 644 N N . GLN A 1 92 ? 0.735 14.203 14.132 1.00 96.94 92 GLN A N 1
ATOM 645 C CA . GLN A 1 92 ? 0.137 14.839 15.294 1.00 96.94 92 GLN A CA 1
ATOM 646 C C . GLN A 1 92 ? -0.533 16.152 14.879 1.00 96.94 92 GLN A C 1
ATOM 648 O O . GLN A 1 92 ? 0.052 16.970 14.165 1.00 96.94 92 GLN A O 1
ATOM 653 N N . GLY A 1 93 ? -1.774 16.342 15.309 1.00 92.81 93 GLY A N 1
ATOM 654 C CA . GLY A 1 93 ? -2.504 17.594 15.185 1.00 92.81 93 GLY A CA 1
ATOM 655 C C . GLY A 1 93 ? -2.153 18.559 16.317 1.00 92.81 93 GLY A C 1
ATOM 656 O O . GLY A 1 93 ? -1.553 18.186 17.323 1.00 92.81 93 GLY A O 1
ATOM 657 N N . ASN A 1 94 ? -2.587 19.812 16.186 1.00 89.81 94 ASN A N 1
ATOM 658 C CA . ASN A 1 94 ? -2.263 20.869 17.153 1.00 89.81 94 ASN A CA 1
ATOM 659 C C . ASN A 1 94 ? -2.806 20.600 18.571 1.00 89.81 94 ASN A C 1
ATOM 661 O O . ASN A 1 94 ? -2.253 21.108 19.540 1.00 89.81 94 ASN A O 1
ATOM 665 N N . GLY A 1 95 ? -3.875 19.805 18.700 1.00 90.25 95 GLY A N 1
ATOM 666 C CA . GLY A 1 95 ? -4.452 19.386 19.986 1.00 90.25 95 GLY A CA 1
ATOM 667 C C . GLY A 1 95 ? -3.756 18.182 20.634 1.00 90.25 95 GLY A C 1
ATOM 668 O O . GLY A 1 95 ? -4.234 17.662 21.637 1.00 90.25 95 GLY A O 1
ATOM 669 N N . GLY A 1 96 ? -2.657 17.696 20.052 1.00 93.44 96 GLY A N 1
ATOM 670 C CA . GLY A 1 96 ? -1.962 16.485 20.490 1.00 93.44 96 GLY A CA 1
ATOM 671 C C . GLY A 1 96 ? -2.553 15.184 19.936 1.00 93.44 96 GLY A C 1
ATOM 672 O O . GLY A 1 96 ? -1.912 14.142 20.051 1.00 93.44 96 GLY A O 1
ATOM 673 N N . ASP A 1 97 ? -3.728 15.246 19.301 1.00 95.81 97 ASP A N 1
ATOM 674 C CA . ASP A 1 97 ? -4.398 14.089 18.707 1.00 95.81 97 ASP A CA 1
ATOM 675 C C . ASP A 1 97 ? -3.634 13.556 17.491 1.00 95.81 97 ASP A C 1
ATOM 677 O O . ASP A 1 97 ? -2.991 14.310 16.759 1.00 95.81 97 ASP A O 1
ATOM 681 N N . TRP A 1 98 ? -3.750 12.259 17.233 1.00 96.44 98 TRP A N 1
ATOM 682 C CA . TRP A 1 98 ? -3.021 11.575 16.172 1.00 96.44 98 TRP A CA 1
ATOM 683 C C . TRP A 1 98 ? -3.956 11.073 15.076 1.00 96.44 98 TRP A C 1
ATOM 685 O O . TRP A 1 98 ? -4.972 10.420 15.347 1.00 96.44 98 TRP A O 1
ATOM 695 N N . SER A 1 99 ? -3.566 11.337 13.830 1.00 95.81 99 SER A N 1
ATOM 696 C CA . SER A 1 99 ? -4.067 10.643 12.646 1.00 95.81 99 SER A CA 1
ATOM 697 C C . SER A 1 99 ? -2.978 9.714 12.125 1.00 95.81 99 SER A C 1
ATOM 699 O O . SER A 1 99 ? -1.798 10.072 12.138 1.00 95.81 99 SER A O 1
ATOM 701 N N . ALA A 1 100 ? -3.372 8.519 11.698 1.00 96.81 100 ALA A N 1
ATOM 702 C CA . ALA A 1 100 ? -2.443 7.519 11.206 1.00 96.81 100 ALA A CA 1
ATOM 703 C C . ALA A 1 100 ? -3.079 6.637 10.132 1.00 96.81 100 ALA A C 1
ATOM 705 O O . ALA A 1 100 ? -4.270 6.322 10.196 1.00 96.81 100 ALA A O 1
ATOM 706 N N . ASN A 1 101 ? -2.237 6.202 9.201 1.00 96.00 101 ASN A N 1
ATOM 707 C CA . ASN A 1 101 ? -2.534 5.168 8.226 1.00 96.00 101 ASN A CA 1
ATOM 708 C C . ASN A 1 101 ? -1.642 3.972 8.532 1.00 96.00 101 ASN A C 1
ATOM 710 O O . ASN A 1 101 ? -0.424 4.125 8.653 1.00 96.00 101 ASN A O 1
ATOM 714 N N . PHE A 1 102 ? -2.220 2.789 8.658 1.00 97.56 102 PHE A N 1
ATOM 715 C CA . PHE A 1 102 ? -1.454 1.593 8.991 1.00 97.56 102 PHE A CA 1
ATOM 716 C C . PHE A 1 102 ? -2.124 0.332 8.460 1.00 97.56 102 PHE A C 1
ATOM 718 O O . PHE A 1 102 ? -3.312 0.332 8.147 1.00 97.56 102 PHE A O 1
ATOM 725 N N . TYR A 1 103 ? -1.353 -0.746 8.365 1.00 97.50 103 TYR A N 1
ATOM 726 C CA . TYR A 1 103 ? -1.829 -2.057 7.935 1.00 97.50 103 TYR A CA 1
ATOM 727 C C . TYR A 1 103 ? -1.989 -2.970 9.145 1.00 97.50 103 TYR A C 1
ATOM 729 O O . TYR A 1 103 ? -1.056 -3.136 9.937 1.00 97.50 103 TYR A O 1
ATOM 737 N N . LEU A 1 104 ? -3.174 -3.559 9.275 1.00 96.94 104 LEU A N 1
ATOM 738 C CA . LEU A 1 104 ? -3.475 -4.594 10.255 1.00 96.94 104 LEU A CA 1
ATOM 739 C C . LEU A 1 104 ? -3.426 -5.966 9.612 1.00 96.94 104 LEU A C 1
ATOM 741 O O . LEU A 1 104 ? -3.964 -6.140 8.525 1.00 96.94 104 LEU A O 1
ATOM 745 N N . VAL A 1 105 ? -2.892 -6.944 10.333 1.00 96.88 105 VAL A N 1
ATOM 746 C CA . VAL A 1 105 ? -2.978 -8.363 9.974 1.00 96.88 105 VAL A CA 1
ATOM 747 C C . VAL A 1 105 ? -3.557 -9.172 11.125 1.00 96.88 105 VAL A C 1
ATOM 749 O O . VAL A 1 105 ? -3.421 -8.808 12.297 1.00 96.88 105 VAL A O 1
ATOM 752 N N . ASP A 1 106 ? -4.200 -10.286 10.791 1.00 94.56 106 ASP A N 1
ATOM 753 C CA . ASP A 1 106 ? -4.526 -11.314 11.774 1.00 94.56 106 ASP A CA 1
ATOM 754 C C . ASP A 1 106 ? -3.246 -12.118 12.058 1.00 94.56 106 ASP A C 1
ATOM 756 O O . ASP A 1 106 ? -2.715 -12.744 11.139 1.00 94.56 106 ASP A O 1
ATOM 760 N N . PRO A 1 107 ? -2.715 -12.131 13.294 1.00 93.12 107 PRO A N 1
ATOM 761 C CA . PRO A 1 107 ? -1.489 -12.863 13.587 1.00 93.12 107 PRO A CA 1
ATOM 762 C C . PRO A 1 107 ? -1.616 -14.380 13.385 1.00 93.12 107 PRO A C 1
ATOM 764 O O . PRO A 1 107 ? -0.601 -15.045 13.192 1.00 93.12 107 PRO A O 1
ATOM 767 N N . ALA A 1 108 ? -2.833 -14.938 13.403 1.00 90.75 108 ALA A N 1
ATOM 768 C CA . ALA A 1 108 ? -3.071 -16.345 13.089 1.00 90.75 108 ALA A CA 1
ATOM 769 C C . ALA A 1 108 ? -3.143 -16.617 11.574 1.00 90.75 108 ALA A C 1
ATOM 771 O O . ALA A 1 108 ? -3.011 -17.766 11.151 1.00 90.75 108 ALA A O 1
ATOM 772 N N . ASN A 1 109 ? -3.351 -15.582 10.756 1.00 90.69 109 ASN A N 1
ATOM 773 C CA . ASN A 1 109 ? -3.397 -15.673 9.299 1.00 90.69 109 ASN A CA 1
ATOM 774 C C . ASN A 1 109 ? -2.805 -14.402 8.653 1.00 90.69 109 ASN A C 1
ATOM 776 O O . ASN A 1 109 ? -3.544 -13.559 8.134 1.00 90.69 109 ASN A O 1
ATOM 780 N N . PRO A 1 110 ? -1.467 -14.251 8.675 1.00 92.94 110 PRO A N 1
ATOM 781 C CA . PRO A 1 110 ? -0.799 -12.999 8.324 1.00 92.94 110 PRO A CA 1
ATOM 782 C C . PRO A 1 110 ? -0.733 -12.732 6.817 1.00 92.94 110 PRO A C 1
ATOM 784 O O . PRO A 1 110 ? -0.138 -11.740 6.409 1.00 92.94 110 PRO A O 1
ATOM 787 N N . LYS A 1 111 ? -1.327 -13.590 5.977 1.00 92.94 111 LYS A N 1
ATOM 788 C CA . LYS A 1 111 ? -1.326 -13.415 4.519 1.00 92.94 111 LYS A CA 1
ATOM 789 C C . LYS A 1 111 ? -2.217 -12.269 4.067 1.00 92.94 111 LYS A C 1
ATOM 791 O O . LYS A 1 111 ? -2.011 -11.724 3.002 1.00 92.94 111 LYS A O 1
ATOM 796 N N . GLN A 1 112 ? -3.210 -11.878 4.854 1.00 87.00 112 GLN A N 1
ATOM 797 C CA . GLN A 1 112 ? -4.127 -10.818 4.452 1.00 87.00 112 GLN A CA 1
ATOM 798 C C . GLN A 1 112 ? -4.049 -9.669 5.430 1.00 87.00 112 GLN A C 1
ATOM 800 O O . GLN A 1 112 ? -4.183 -9.869 6.639 1.00 87.00 112 GLN A O 1
ATOM 805 N N . GLY A 1 113 ? -3.885 -8.466 4.889 1.00 94.31 113 GLY A N 1
ATOM 806 C CA . GLY A 1 113 ? -3.935 -7.258 5.686 1.00 94.31 113 GLY A CA 1
ATOM 807 C C . GLY A 1 113 ? -5.042 -6.310 5.262 1.00 94.31 113 GLY A C 1
ATOM 808 O O . GLY A 1 113 ? -5.605 -6.397 4.170 1.00 94.31 113 GLY A O 1
ATOM 809 N N . LEU A 1 114 ? -5.373 -5.393 6.159 1.00 96.31 114 LEU A N 1
ATOM 810 C CA . LEU A 1 114 ? -6.366 -4.355 5.939 1.00 96.31 114 LEU A CA 1
ATOM 811 C C . LEU A 1 114 ? -5.744 -3.000 6.249 1.00 96.31 114 LEU A C 1
ATOM 813 O O . LEU A 1 114 ? -5.207 -2.789 7.337 1.00 96.31 114 LEU A O 1
ATOM 817 N N . TRP A 1 115 ? -5.832 -2.082 5.290 1.00 96.88 115 TRP A N 1
ATOM 818 C CA . TRP A 1 115 ? -5.417 -0.702 5.499 1.00 96.88 115 TRP A CA 1
ATOM 819 C C . TRP A 1 115 ? -6.443 0.012 6.375 1.00 96.88 115 TRP A C 1
ATOM 821 O O . TRP A 1 115 ? -7.652 -0.098 6.165 1.00 96.88 115 TRP A O 1
ATOM 831 N N . VAL A 1 116 ? -5.966 0.754 7.360 1.00 97.75 116 VAL A N 1
ATOM 832 C CA . VAL A 1 116 ? -6.799 1.475 8.313 1.00 97.75 116 VAL A CA 1
ATOM 833 C C . VAL A 1 116 ? -6.509 2.954 8.207 1.00 97.75 116 VAL A C 1
ATOM 835 O O . VAL A 1 116 ? -5.353 3.373 8.247 1.00 97.75 116 VAL A O 1
ATOM 838 N N . TYR A 1 117 ? -7.580 3.735 8.135 1.00 95.94 117 TYR A N 1
ATOM 839 C CA . TYR A 1 117 ? -7.539 5.179 8.250 1.00 95.94 117 TYR A CA 1
ATOM 840 C C . TYR A 1 117 ? -8.051 5.624 9.616 1.00 95.94 117 TYR A C 1
ATOM 842 O O . TYR A 1 117 ? -9.262 5.678 9.840 1.00 95.94 117 TYR A O 1
ATOM 850 N N . LYS A 1 118 ? -7.134 5.977 10.520 1.00 95.19 118 LYS A N 1
ATOM 851 C CA . LYS A 1 118 ? -7.475 6.595 11.802 1.00 95.19 118 LYS A CA 1
ATOM 852 C C . LYS A 1 118 ? -7.407 8.115 11.672 1.00 95.19 118 LYS A C 1
ATOM 854 O O . LYS A 1 118 ? -6.339 8.688 11.428 1.00 95.19 118 LYS A O 1
ATOM 859 N N . PHE A 1 119 ? -8.522 8.789 11.925 1.00 93.75 119 PHE A N 1
ATOM 860 C CA . PHE A 1 119 ? -8.588 10.243 11.980 1.00 93.75 119 PHE A CA 1
ATOM 861 C C . PHE A 1 119 ? -8.350 10.786 13.397 1.00 93.75 119 PHE A C 1
ATOM 863 O O . PHE A 1 119 ? -8.425 10.067 14.398 1.00 93.75 119 PHE A O 1
ATOM 870 N N . TYR A 1 120 ? -8.083 12.092 13.492 1.00 93.69 120 TYR A N 1
ATOM 871 C CA . TYR A 1 120 ? -7.790 12.781 14.758 1.00 93.69 120 TYR A CA 1
ATOM 872 C C . TYR A 1 120 ? -8.884 12.600 15.815 1.00 93.69 120 TYR A C 1
ATOM 874 O O . TYR A 1 120 ? -8.601 12.550 17.007 1.00 93.69 120 TYR A O 1
ATOM 882 N N . GLN A 1 121 ? -10.140 12.495 15.383 1.00 93.19 121 GLN A N 1
ATOM 883 C CA . GLN A 1 121 ? -11.285 12.418 16.285 1.00 93.19 121 GLN A CA 1
ATOM 884 C C . GLN A 1 121 ? -11.654 10.990 16.700 1.00 93.19 121 GLN A C 1
ATOM 886 O O . GLN A 1 121 ? -12.483 10.848 17.604 1.00 93.19 121 GLN A O 1
ATOM 891 N N . ASP A 1 122 ? -11.062 9.973 16.070 1.00 94.69 122 ASP A N 1
ATOM 892 C CA . ASP A 1 122 ? -11.277 8.562 16.394 1.00 94.69 122 ASP A CA 1
ATOM 893 C C . ASP A 1 122 ? -10.611 8.198 17.722 1.00 94.69 122 ASP A C 1
ATOM 895 O O . ASP A 1 122 ? -9.566 8.751 18.082 1.00 94.69 122 ASP A O 1
ATOM 899 N N . THR A 1 123 ? -11.221 7.283 18.474 1.00 95.62 123 THR A N 1
ATOM 900 C CA . THR A 1 123 ? -10.815 6.987 19.851 1.00 95.62 123 THR A CA 1
ATOM 901 C C . THR A 1 123 ? -9.802 5.837 19.908 1.00 95.62 123 THR A C 1
ATOM 903 O O . THR A 1 123 ? -9.949 4.863 19.176 1.00 95.62 123 THR A O 1
ATOM 906 N N . PRO A 1 124 ? -8.764 5.912 20.764 1.00 96.75 124 PRO A N 1
ATOM 907 C CA . PRO A 1 124 ? -8.346 7.066 21.556 1.00 96.75 124 PRO A CA 1
ATOM 908 C C . PRO A 1 124 ? -7.740 8.145 20.649 1.00 96.75 124 PRO A C 1
ATOM 910 O O . PRO A 1 124 ? -6.945 7.847 19.757 1.00 96.75 124 PRO A O 1
ATOM 913 N N . THR A 1 125 ? -8.063 9.415 20.895 1.00 96.19 125 THR A N 1
ATOM 914 C CA . THR A 1 125 ? -7.593 10.505 20.022 1.00 96.19 125 THR A CA 1
ATOM 915 C C . THR A 1 125 ? -6.081 10.713 20.129 1.00 96.19 125 THR A C 1
ATOM 917 O O . THR A 1 125 ? -5.415 10.955 19.128 1.00 96.19 125 THR A O 1
ATOM 920 N N . GLN A 1 126 ? -5.516 10.498 21.318 1.00 95.19 126 GLN A N 1
ATOM 921 C CA . GLN A 1 126 ? -4.087 10.641 21.624 1.00 95.19 126 GLN A CA 1
ATOM 922 C C . GLN A 1 126 ? -3.252 9.387 21.297 1.00 95.19 126 GLN A C 1
ATOM 924 O O . GLN A 1 126 ? -2.059 9.343 21.591 1.00 95.19 126 GLN A O 1
ATOM 929 N N . TYR A 1 127 ? -3.855 8.342 20.721 1.00 96.00 127 TYR A N 1
ATOM 930 C CA . TYR A 1 127 ? -3.129 7.120 20.388 1.00 96.00 127 TYR A CA 1
ATOM 931 C C . TYR A 1 127 ? -2.275 7.295 19.127 1.00 96.00 127 TYR A C 1
ATOM 933 O O . TYR A 1 127 ? -2.806 7.473 18.030 1.00 96.00 127 TYR A O 1
ATOM 941 N N . ARG A 1 128 ? -0.955 7.180 19.297 1.00 97.12 128 ARG A N 1
ATOM 942 C CA . ARG A 1 128 ? 0.027 7.083 18.214 1.00 97.12 128 ARG A CA 1
ATOM 943 C C . ARG A 1 128 ? 0.247 5.613 17.852 1.00 97.12 128 ARG A C 1
ATOM 945 O O . ARG A 1 128 ? 0.734 4.860 18.694 1.00 97.12 128 ARG A O 1
ATOM 952 N N . ALA A 1 129 ? -0.092 5.239 16.620 1.00 97.19 129 ALA A N 1
ATOM 953 C CA . ALA A 1 129 ? 0.064 3.880 16.105 1.00 97.19 129 ALA A CA 1
ATOM 954 C C . ALA A 1 129 ? 1.533 3.430 16.111 1.00 97.19 129 ALA A C 1
ATOM 956 O O . ALA A 1 129 ? 2.425 4.213 15.784 1.00 97.19 129 ALA A O 1
ATOM 957 N N . LYS A 1 130 ? 1.787 2.166 16.460 1.00 96.94 130 LYS A N 1
ATOM 958 C CA . LYS A 1 130 ? 3.129 1.571 16.436 1.00 96.94 130 LYS A CA 1
ATOM 959 C C . LYS A 1 130 ? 3.089 0.184 15.822 1.00 96.94 130 LYS A C 1
ATOM 961 O O . LYS A 1 130 ? 2.166 -0.586 16.071 1.00 96.94 130 LYS A O 1
ATOM 966 N N . VAL A 1 131 ? 4.127 -0.147 15.059 1.00 97.00 131 VAL A N 1
ATOM 967 C CA . VAL A 1 131 ? 4.346 -1.520 14.593 1.00 97.00 131 VAL A CA 1
ATOM 968 C C . VAL A 1 131 ? 4.465 -2.451 15.803 1.00 97.00 131 VAL A C 1
ATOM 970 O O . VAL A 1 131 ? 5.179 -2.143 16.757 1.00 97.00 131 VAL A O 1
ATOM 973 N N . GLY A 1 132 ? 3.752 -3.575 15.760 1.00 97.50 132 GLY A N 1
ATOM 974 C CA . GLY A 1 132 ? 3.675 -4.558 16.839 1.00 97.50 132 GLY A CA 1
ATOM 975 C C . GLY A 1 132 ? 2.546 -4.324 17.841 1.00 97.50 132 GLY A C 1
ATOM 976 O O . GLY A 1 132 ? 2.262 -5.223 18.628 1.00 97.50 132 GLY A O 1
ATOM 977 N N . ASP A 1 133 ? 1.848 -3.187 17.818 1.00 98.38 133 ASP A N 1
ATOM 978 C CA . ASP A 1 133 ? 0.667 -3.020 18.668 1.00 98.38 133 ASP A CA 1
ATOM 979 C C . ASP A 1 133 ? -0.430 -4.006 18.240 1.00 98.38 133 ASP A C 1
ATOM 981 O O . ASP A 1 133 ? -0.840 -4.045 17.076 1.00 98.38 133 ASP A O 1
ATOM 985 N N . LYS A 1 134 ? -0.916 -4.796 19.199 1.00 98.12 134 LYS A N 1
ATOM 986 C CA . LYS A 1 134 ? -2.103 -5.635 19.059 1.00 98.12 134 LYS A CA 1
ATOM 987 C C . LYS A 1 134 ? -3.312 -4.859 19.554 1.00 98.12 134 LYS A C 1
ATOM 989 O O . LYS A 1 134 ? -3.296 -4.358 20.679 1.00 98.12 134 LYS A O 1
ATOM 994 N N . ILE A 1 135 ? -4.349 -4.785 18.730 1.00 98.19 135 ILE A N 1
ATOM 995 C CA . ILE A 1 135 ? -5.534 -3.971 18.977 1.00 98.19 135 ILE A CA 1
ATOM 996 C C . ILE A 1 135 ? -6.817 -4.734 18.649 1.00 98.19 135 ILE A C 1
ATOM 998 O O . ILE A 1 135 ? -6.858 -5.588 17.761 1.00 98.19 135 ILE A O 1
ATOM 1002 N N . ASP A 1 136 ? -7.886 -4.355 19.336 1.00 98.44 136 ASP A N 1
ATOM 1003 C CA . ASP A 1 136 ? -9.246 -4.546 18.851 1.00 98.44 136 ASP A CA 1
ATOM 1004 C C . ASP A 1 136 ? -9.681 -3.245 18.175 1.00 98.44 136 ASP A C 1
ATOM 1006 O O . ASP A 1 136 ? -9.497 -2.166 18.742 1.00 98.44 136 ASP A O 1
ATOM 1010 N N . ILE A 1 137 ? -10.265 -3.327 16.984 1.00 98.19 137 ILE A N 1
ATOM 1011 C CA . ILE A 1 137 ? -10.664 -2.153 16.211 1.00 98.19 137 ILE A CA 1
ATOM 1012 C C . ILE A 1 137 ? -12.100 -2.274 15.714 1.00 98.19 137 ILE A C 1
ATOM 1014 O O . ILE A 1 137 ? -12.519 -3.322 15.228 1.00 98.19 137 ILE A O 1
ATOM 1018 N N . GLU A 1 138 ? -12.850 -1.184 15.827 1.00 97.38 138 GLU A N 1
ATOM 1019 C CA . GLU A 1 138 ? -14.202 -1.043 15.300 1.00 97.38 138 GLU A CA 1
ATOM 1020 C C . GLU A 1 138 ? -14.242 0.094 14.287 1.00 97.38 138 GLU A C 1
ATOM 1022 O O . GLU A 1 138 ? -13.765 1.194 14.562 1.00 97.38 138 GLU A O 1
ATOM 1027 N N . GLY A 1 139 ? -14.847 -0.149 13.130 1.00 96.31 139 GLY A N 1
ATOM 1028 C CA . GLY A 1 139 ? -14.969 0.846 12.072 1.00 96.31 139 GLY A CA 1
ATOM 1029 C C . GLY A 1 139 ? -15.815 0.336 10.918 1.00 96.31 139 GLY A C 1
ATOM 1030 O O . GLY A 1 139 ? -16.379 -0.755 10.976 1.00 96.31 139 GLY A O 1
ATOM 1031 N N . PHE A 1 140 ? -15.910 1.127 9.863 1.00 95.81 140 PHE A N 1
ATOM 1032 C CA . PHE A 1 140 ? -16.713 0.801 8.699 1.00 95.81 140 PHE A CA 1
ATOM 1033 C C . PHE A 1 140 ? -15.849 0.397 7.518 1.00 95.81 140 PHE A C 1
ATOM 1035 O O . PHE A 1 140 ? -14.813 1.015 7.250 1.00 95.81 140 PHE A O 1
ATOM 1042 N N . ILE A 1 141 ? -16.312 -0.617 6.791 1.00 95.50 141 ILE A N 1
ATOM 1043 C CA . ILE A 1 141 ? -15.715 -1.009 5.521 1.00 95.50 141 ILE A CA 1
ATOM 1044 C C . ILE A 1 141 ? -15.921 0.110 4.514 1.00 95.50 141 ILE A C 1
ATOM 1046 O O . ILE A 1 141 ? -17.038 0.553 4.254 1.00 95.50 141 ILE A O 1
ATOM 1050 N N . HIS A 1 142 ? -14.820 0.557 3.934 1.00 92.81 142 HIS A N 1
ATOM 1051 C CA . HIS A 1 142 ? -14.787 1.600 2.932 1.00 92.81 142 HIS A CA 1
ATOM 1052 C C . HIS A 1 142 ? -13.873 1.159 1.785 1.00 92.81 142 HIS A C 1
ATOM 1054 O O . HIS A 1 142 ? -13.007 0.301 1.943 1.00 92.81 142 HIS A O 1
ATOM 1060 N N . VAL A 1 143 ? -14.040 1.765 0.614 1.00 91.25 143 VAL A N 1
ATOM 1061 C CA . VAL A 1 143 ? -13.144 1.584 -0.531 1.00 91.25 143 VAL A CA 1
ATOM 1062 C C . VAL A 1 143 ? -12.686 2.955 -0.993 1.00 91.25 143 VAL A C 1
ATOM 1064 O O . VAL A 1 143 ? -13.518 3.834 -1.213 1.00 91.25 143 VAL A O 1
ATOM 1067 N N . LYS A 1 144 ? -11.374 3.172 -1.109 1.00 90.62 144 LYS A N 1
ATOM 1068 C CA . LYS A 1 144 ? -10.848 4.472 -1.540 1.00 90.62 144 LYS A CA 1
ATOM 1069 C C . LYS A 1 144 ? -11.448 4.912 -2.873 1.00 90.62 144 LYS A C 1
ATOM 1071 O O . LYS A 1 144 ? -11.567 4.123 -3.814 1.00 90.62 144 LYS A O 1
ATOM 1076 N N . GLY A 1 145 ? -11.820 6.190 -2.936 1.00 89.81 145 GLY A N 1
ATOM 1077 C CA . GLY A 1 145 ? -12.492 6.769 -4.091 1.00 89.81 145 GLY A CA 1
ATOM 1078 C C . GLY A 1 145 ? -11.646 6.666 -5.358 1.00 89.81 145 GLY A C 1
ATOM 1079 O O . GLY A 1 145 ? -10.421 6.721 -5.309 1.00 89.81 145 GLY A O 1
ATOM 1080 N N . LYS A 1 146 ? -12.307 6.567 -6.514 1.00 91.94 146 LYS A N 1
ATOM 1081 C CA . LYS A 1 146 ? -11.643 6.417 -7.821 1.00 91.94 146 LYS A CA 1
ATOM 1082 C C . LYS A 1 146 ? -10.732 7.586 -8.214 1.00 91.94 146 LYS A C 1
ATOM 1084 O O . LYS A 1 146 ? -10.013 7.467 -9.186 1.00 91.94 146 LYS A O 1
ATOM 1089 N N . TYR A 1 147 ? -10.781 8.707 -7.502 1.00 91.00 147 TYR A N 1
ATOM 1090 C CA . TYR A 1 147 ? -9.977 9.903 -7.775 1.00 91.00 147 TYR A CA 1
ATOM 1091 C C . TYR A 1 147 ? -8.718 9.984 -6.894 1.00 91.00 147 TYR A C 1
ATOM 1093 O O . TYR A 1 147 ? -7.957 10.948 -6.965 1.00 91.00 147 TYR A O 1
ATOM 1101 N N . GLU A 1 148 ? -8.503 8.983 -6.038 1.00 89.69 148 GLU A N 1
ATOM 1102 C CA . GLU A 1 148 ? -7.311 8.875 -5.205 1.00 89.69 148 GLU A CA 1
ATOM 1103 C C . GLU A 1 148 ? -6.095 8.544 -6.058 1.00 89.69 148 GLU A C 1
ATOM 1105 O O . GLU A 1 148 ? -6.073 7.546 -6.773 1.00 89.69 148 GLU A O 1
ATOM 1110 N N . GLN A 1 149 ? -5.059 9.376 -5.962 1.00 87.25 149 GLN A N 1
ATOM 1111 C CA . GLN A 1 149 ? -3.998 9.352 -6.961 1.00 87.25 149 GLN A CA 1
ATOM 1112 C C . GLN A 1 149 ? -3.220 8.045 -6.976 1.00 87.25 149 GLN A C 1
ATOM 1114 O O . GLN A 1 149 ? -2.979 7.550 -8.055 1.00 87.25 149 GLN A O 1
ATOM 1119 N N . THR A 1 150 ? -2.823 7.491 -5.828 1.00 90.31 150 THR A N 1
ATOM 1120 C CA . THR A 1 150 ? -1.947 6.297 -5.788 1.00 90.31 150 THR A CA 1
ATOM 1121 C C . THR A 1 150 ? -2.506 5.129 -4.985 1.00 90.31 150 THR A C 1
ATOM 1123 O O . THR A 1 150 ? -1.793 4.177 -4.691 1.00 90.31 150 THR A O 1
ATOM 1126 N N . SER A 1 151 ? -3.779 5.205 -4.589 1.00 91.69 151 SER A N 1
ATOM 1127 C CA . SER A 1 151 ? -4.399 4.206 -3.706 1.00 91.69 151 SER A CA 1
ATOM 1128 C C . SER A 1 151 ? -5.906 4.030 -3.919 1.00 91.69 151 SER A C 1
ATOM 1130 O O . SER A 1 151 ? -6.587 3.505 -3.040 1.00 91.69 151 SER A O 1
ATOM 1132 N N . ALA A 1 152 ? -6.456 4.475 -5.056 1.00 92.06 152 ALA A N 1
ATOM 1133 C CA . ALA A 1 152 ? -7.862 4.231 -5.374 1.00 92.06 152 ALA A CA 1
ATOM 1134 C C . ALA A 1 152 ? -8.201 2.737 -5.346 1.00 92.06 152 ALA A C 1
ATOM 1136 O O . ALA A 1 152 ? -7.341 1.884 -5.555 1.00 92.06 152 ALA A O 1
ATOM 1137 N N . TYR A 1 153 ? -9.477 2.434 -5.102 1.00 92.06 153 TYR A N 1
ATOM 1138 C CA . TYR A 1 153 ? -10.031 1.076 -5.056 1.00 92.06 153 TYR A CA 1
ATOM 1139 C C . TYR A 1 153 ? -9.511 0.185 -3.920 1.00 92.06 153 TYR A C 1
ATOM 1141 O O . TYR A 1 153 ? -10.010 -0.927 -3.755 1.00 92.06 153 TYR A O 1
ATOM 1149 N N . ARG A 1 154 ? -8.572 0.668 -3.098 1.00 92.56 154 ARG A N 1
ATOM 1150 C CA . ARG A 1 154 ? -8.078 -0.049 -1.922 1.00 92.56 154 ARG A CA 1
ATOM 1151 C C . ARG A 1 154 ? -9.200 -0.240 -0.888 1.00 92.56 154 ARG A C 1
ATOM 1153 O O . ARG A 1 154 ? -9.787 0.763 -0.460 1.00 92.56 154 ARG A O 1
ATOM 1160 N N . PRO A 1 155 ? -9.482 -1.481 -0.452 1.00 91.75 155 PRO A N 1
ATOM 1161 C CA . PRO A 1 155 ? -10.333 -1.738 0.705 1.00 91.75 155 PRO A CA 1
ATOM 1162 C C . PRO A 1 155 ? -9.686 -1.206 1.983 1.00 91.75 155 PRO A C 1
ATOM 1164 O O . PRO A 1 155 ? -8.486 -1.382 2.200 1.00 91.75 155 PRO A O 1
ATOM 1167 N N . GLN A 1 156 ? -10.480 -0.576 2.840 1.00 94.94 156 GLN A N 1
ATOM 1168 C CA . GLN A 1 156 ? -9.999 -0.005 4.088 1.00 94.94 156 GLN A CA 1
ATOM 1169 C C . GLN A 1 156 ? -11.034 -0.058 5.206 1.00 94.94 156 GLN A C 1
ATOM 1171 O O . GLN A 1 156 ? -12.237 -0.146 4.958 1.00 94.94 156 GLN A O 1
ATOM 1176 N N . LEU A 1 157 ? -10.552 0.098 6.435 1.00 96.56 157 LEU A N 1
ATOM 1177 C CA . LEU A 1 157 ? -11.378 0.447 7.582 1.00 96.56 157 LEU A CA 1
ATOM 1178 C C . LEU A 1 157 ? -11.284 1.955 7.843 1.00 96.56 157 LEU A C 1
ATOM 1180 O O . LEU A 1 157 ? -10.182 2.498 7.927 1.00 96.56 157 LEU A O 1
ATOM 1184 N N . ALA A 1 158 ? -12.423 2.628 7.983 1.00 94.62 158 ALA A N 1
ATOM 1185 C CA . ALA A 1 158 ? -12.499 4.062 8.269 1.00 94.62 158 ALA A CA 1
ATOM 1186 C C . ALA A 1 158 ? -13.646 4.380 9.245 1.00 94.62 158 ALA A C 1
ATOM 1188 O O . ALA A 1 158 ? -14.474 3.525 9.562 1.00 94.62 158 ALA A O 1
ATOM 1189 N N . SER A 1 159 ? -13.700 5.611 9.751 1.00 91.56 159 SER A N 1
ATOM 1190 C CA . SER A 1 159 ? -14.845 6.090 10.532 1.00 91.56 159 SER A CA 1
ATOM 1191 C C . SER A 1 159 ? -16.059 6.370 9.639 1.00 91.56 159 SER A C 1
ATOM 1193 O O . SER A 1 159 ? -15.924 6.547 8.425 1.00 91.56 159 SER A O 1
ATOM 1195 N N . LYS A 1 160 ? -17.258 6.449 10.237 1.00 88.88 160 LYS A N 1
ATOM 1196 C CA . LYS A 1 160 ? -18.506 6.688 9.488 1.00 88.88 160 LYS A CA 1
ATOM 1197 C C . LYS A 1 160 ? -18.484 7.996 8.687 1.00 88.88 160 LYS A C 1
ATOM 1199 O O . LYS A 1 160 ? -19.106 8.075 7.634 1.00 88.88 160 LYS A O 1
ATOM 1204 N N . TYR A 1 161 ? -17.696 8.980 9.121 1.00 87.50 161 TYR A N 1
ATOM 1205 C CA . TYR A 1 161 ? -17.528 10.254 8.423 1.00 87.50 161 TYR A CA 1
ATOM 1206 C C . TYR A 1 161 ? -17.129 10.071 6.955 1.00 87.50 161 TYR A C 1
ATOM 1208 O O . TYR A 1 161 ? -17.591 10.811 6.092 1.00 87.50 161 TYR A O 1
ATOM 1216 N N . TYR A 1 162 ? -16.322 9.051 6.657 1.00 83.56 162 TYR A N 1
ATOM 1217 C CA . TYR A 1 162 ? -15.881 8.760 5.294 1.00 83.56 162 TYR A CA 1
ATOM 1218 C C . TYR A 1 162 ? -16.946 8.074 4.435 1.00 83.56 162 TYR A C 1
ATOM 1220 O O . TYR A 1 162 ? -16.786 8.018 3.223 1.00 83.56 162 TYR A O 1
ATOM 1228 N N . LEU A 1 163 ? -18.030 7.579 5.036 1.00 83.31 163 LEU A N 1
ATOM 1229 C CA . LEU A 1 163 ? -19.167 7.027 4.304 1.00 83.31 163 LEU A CA 1
ATOM 1230 C C . LEU A 1 163 ? -20.175 8.111 3.917 1.00 83.31 163 LEU A C 1
ATOM 1232 O O . LEU A 1 163 ? -20.573 8.196 2.761 1.00 83.31 163 LEU A O 1
ATOM 1236 N N . ASP A 1 164 ? -20.613 8.914 4.888 1.00 83.69 164 ASP A N 1
ATOM 1237 C CA . ASP A 1 164 ? -21.769 9.807 4.723 1.00 83.69 164 ASP A CA 1
ATOM 1238 C C . ASP A 1 164 ? -21.612 11.175 5.411 1.00 83.69 164 ASP A C 1
ATOM 1240 O O . ASP A 1 164 ? -22.567 11.945 5.508 1.00 83.69 164 ASP A O 1
ATOM 1244 N N . GLY A 1 165 ? -20.413 11.503 5.900 1.00 83.44 165 GLY A N 1
ATOM 1245 C CA . GLY A 1 165 ? -20.150 12.739 6.639 1.00 83.44 165 GLY A CA 1
ATOM 1246 C C . GLY A 1 165 ? -20.638 12.725 8.092 1.00 83.44 165 GLY A C 1
ATOM 1247 O O . GLY A 1 165 ? -20.417 13.702 8.816 1.00 83.44 165 GLY A O 1
ATOM 1248 N N . SER A 1 166 ? -21.257 11.637 8.565 1.00 86.62 166 SER A N 1
ATOM 1249 C CA . SER A 1 166 ? -21.669 11.512 9.962 1.00 86.62 166 SER A CA 1
ATOM 1250 C C . SER A 1 166 ? -20.467 11.386 10.896 1.00 86.62 166 SER A C 1
ATOM 1252 O O . SER A 1 166 ? -19.555 10.591 10.689 1.00 86.62 166 SER A O 1
ATOM 1254 N N . GLN A 1 167 ? -20.501 12.121 12.005 1.00 83.69 167 GLN A N 1
ATOM 1255 C CA . GLN A 1 167 ? -19.448 12.091 13.024 1.00 83.69 167 GLN A CA 1
ATOM 1256 C C . GLN A 1 167 ? -19.544 10.881 13.971 1.00 83.69 167 GLN A C 1
ATOM 1258 O O . GLN A 1 167 ? -18.676 10.716 14.829 1.00 83.69 167 GLN A O 1
ATOM 1263 N N . GLN A 1 168 ? -20.606 10.067 13.882 1.00 86.25 168 GLN A N 1
ATOM 1264 C CA . GLN A 1 168 ? -20.850 8.939 14.789 1.00 86.25 168 GLN A CA 1
ATOM 1265 C C . GLN A 1 168 ? -21.472 7.717 14.084 1.00 86.25 168 GLN A C 1
ATOM 1267 O O . GLN A 1 168 ? -22.398 7.907 13.296 1.00 86.25 168 GLN A O 1
ATOM 1272 N N . PRO A 1 169 ? -21.055 6.478 14.427 1.00 87.94 169 PRO A N 1
ATOM 1273 C CA . PRO A 1 169 ? -20.021 6.182 15.408 1.00 87.94 169 PRO A CA 1
ATOM 1274 C C . PRO A 1 169 ? -18.621 6.465 14.853 1.00 87.94 169 PRO A C 1
ATOM 1276 O O . PRO A 1 169 ? -18.343 6.296 13.662 1.00 87.94 169 PRO A O 1
ATOM 1279 N N . LYS A 1 170 ? -17.743 6.925 15.743 1.00 91.44 170 LYS A N 1
ATOM 1280 C CA . LYS A 1 170 ? -16.309 7.069 15.472 1.00 91.44 170 LYS A CA 1
ATOM 1281 C C . LYS A 1 170 ? -15.654 5.699 15.334 1.00 91.44 170 LYS A C 1
ATOM 1283 O O . LYS A 1 170 ? -16.138 4.730 15.922 1.00 91.44 170 LYS A O 1
ATOM 1288 N N . MET A 1 171 ? -14.534 5.628 14.616 1.00 95.44 171 MET A N 1
ATOM 1289 C CA . MET A 1 171 ? -13.681 4.446 14.724 1.00 95.44 171 MET A CA 1
ATOM 1290 C C . MET A 1 171 ? -13.143 4.375 16.158 1.00 95.44 171 MET A C 1
ATOM 1292 O O . MET A 1 171 ? -12.818 5.407 16.758 1.00 95.44 171 MET A O 1
ATOM 1296 N N . SER A 1 172 ? -13.070 3.165 16.709 1.00 97.00 172 SER A N 1
ATOM 1297 C CA . SER A 1 172 ? -12.540 2.941 18.050 1.00 97.00 172 SER A CA 1
ATOM 1298 C C . SER A 1 172 ? -11.470 1.859 18.048 1.00 97.00 172 SER A C 1
ATOM 1300 O O . SER A 1 172 ? -11.625 0.811 17.427 1.00 97.00 172 SER A O 1
ATOM 1302 N N . LEU A 1 173 ? -10.364 2.134 18.730 1.00 98.00 173 LEU A N 1
ATOM 1303 C CA . LEU A 1 173 ? -9.287 1.196 19.001 1.00 98.00 173 LEU A CA 1
ATOM 1304 C C . LEU A 1 173 ? -9.288 0.910 20.503 1.00 98.00 173 LEU A C 1
ATOM 1306 O O . LEU A 1 173 ? -9.311 1.818 21.334 1.00 98.00 173 LEU A O 1
ATOM 1310 N N . THR A 1 174 ? -9.271 -0.362 20.869 1.00 98.38 174 THR A N 1
ATOM 1311 C CA . THR A 1 174 ? -9.320 -0.826 22.259 1.00 98.38 174 THR A CA 1
ATOM 1312 C C . THR A 1 174 ? -8.349 -1.984 22.459 1.00 98.38 174 THR A C 1
ATOM 1314 O O . THR A 1 174 ? -7.752 -2.469 21.500 1.00 98.38 174 THR A O 1
ATOM 1317 N N . ASN A 1 175 ? -8.137 -2.399 23.713 1.00 97.19 175 ASN A N 1
ATOM 1318 C CA . ASN A 1 175 ? -7.230 -3.502 24.062 1.00 97.19 175 ASN A CA 1
ATOM 1319 C C . ASN A 1 175 ? -5.820 -3.362 23.464 1.00 97.19 175 ASN A C 1
ATOM 1321 O O . ASN A 1 175 ? -5.181 -4.352 23.123 1.00 97.19 175 ASN A O 1
ATOM 1325 N N . ILE A 1 176 ? -5.351 -2.116 23.360 1.00 97.81 176 ILE A N 1
ATOM 1326 C CA . ILE A 1 176 ? -4.058 -1.771 22.778 1.00 97.81 176 ILE A CA 1
ATOM 1327 C C . ILE A 1 176 ? -2.957 -2.276 23.706 1.00 97.81 176 ILE A C 1
ATOM 1329 O O . ILE A 1 176 ? -2.778 -1.763 24.812 1.00 97.81 176 ILE A O 1
ATOM 1333 N N . VAL A 1 177 ? -2.224 -3.286 23.251 1.00 97.56 177 VAL A N 1
ATOM 1334 C CA . VAL A 1 177 ? -1.100 -3.875 23.981 1.00 97.56 177 VAL A CA 1
ATOM 1335 C C . VAL A 1 177 ? 0.071 -4.103 23.037 1.00 97.56 177 VAL A C 1
ATOM 1337 O O . VAL A 1 177 ? -0.118 -4.498 21.889 1.00 97.56 177 VAL A O 1
ATOM 1340 N N . ALA A 1 178 ? 1.290 -3.891 23.527 1.00 97.38 178 ALA A N 1
ATOM 1341 C CA . ALA A 1 178 ? 2.485 -4.196 22.752 1.00 97.38 178 ALA A CA 1
ATOM 1342 C C . ALA A 1 178 ? 2.567 -5.704 22.462 1.00 97.38 178 ALA A C 1
ATOM 1344 O O . ALA A 1 178 ? 2.307 -6.541 23.333 1.00 97.38 178 ALA A O 1
ATOM 1345 N N . SER A 1 179 ? 2.937 -6.046 21.236 1.00 96.50 179 SER A N 1
ATOM 1346 C CA . SER A 1 179 ? 3.142 -7.411 20.767 1.00 96.50 179 SER A CA 1
ATOM 1347 C C . SER A 1 179 ? 4.262 -7.446 19.724 1.00 96.50 179 SER A C 1
ATOM 1349 O O . SER A 1 179 ? 4.907 -6.437 19.435 1.00 96.50 179 SER A O 1
ATOM 1351 N N . THR A 1 180 ? 4.520 -8.629 19.182 1.00 94.44 180 THR A N 1
ATOM 1352 C CA . THR A 1 180 ? 5.464 -8.823 18.084 1.00 94.44 180 THR A CA 1
ATOM 1353 C C . THR A 1 180 ? 4.657 -8.967 16.796 1.00 94.44 180 THR A C 1
ATOM 1355 O O . THR A 1 180 ? 3.733 -9.786 16.769 1.00 94.44 180 THR A O 1
ATOM 1358 N N . PRO A 1 181 ? 4.951 -8.186 15.740 1.00 94.62 181 PRO A N 1
ATOM 1359 C CA . PRO A 1 181 ? 4.307 -8.392 14.451 1.00 94.62 181 PRO A CA 1
ATOM 1360 C C . PRO A 1 181 ? 4.652 -9.790 13.914 1.00 94.62 181 PRO A C 1
ATOM 1362 O O . PRO A 1 181 ? 5.765 -10.271 14.147 1.00 94.62 181 PRO A O 1
ATOM 1365 N N . PRO A 1 182 ? 3.731 -10.455 13.196 1.00 95.50 182 PRO A N 1
ATOM 1366 C CA . PRO A 1 182 ? 4.075 -11.655 12.445 1.00 95.50 182 PRO A CA 1
ATOM 1367 C C . PRO A 1 182 ? 5.239 -11.375 11.484 1.00 95.50 182 PRO A C 1
ATOM 1369 O O . PRO A 1 182 ? 5.327 -10.249 10.975 1.00 95.50 182 PRO A O 1
ATOM 1372 N N . PRO A 1 183 ? 6.108 -12.369 11.220 1.00 95.69 183 PRO A N 1
ATOM 1373 C CA . PRO A 1 183 ? 7.133 -12.232 10.194 1.00 95.69 183 PRO A CA 1
ATOM 1374 C C . PRO A 1 183 ? 6.498 -11.961 8.825 1.00 95.69 183 PRO A C 1
ATOM 1376 O O . PRO A 1 183 ? 5.315 -12.244 8.604 1.00 95.69 183 PRO A O 1
ATOM 1379 N N . ASP A 1 184 ? 7.299 -11.418 7.912 1.00 97.19 184 ASP A N 1
ATOM 1380 C CA . ASP A 1 184 ? 6.893 -11.216 6.525 1.00 97.19 184 ASP A CA 1
ATOM 1381 C C . ASP A 1 184 ? 6.530 -12.566 5.886 1.00 97.19 184 ASP A C 1
ATOM 1383 O O . ASP A 1 184 ? 7.088 -13.614 6.221 1.00 97.19 184 ASP A O 1
ATOM 1387 N N . ASN A 1 185 ? 5.551 -12.561 4.981 1.00 97.38 185 ASN A N 1
ATOM 1388 C CA . ASN A 1 185 ? 5.189 -13.780 4.278 1.00 97.38 185 ASN A CA 1
ATOM 1389 C C . ASN A 1 185 ? 6.240 -14.098 3.211 1.00 97.38 185 ASN A C 1
ATOM 1391 O O . ASN A 1 185 ? 6.356 -13.378 2.222 1.00 97.38 185 ASN A O 1
ATOM 1395 N N . GLU A 1 186 ? 6.954 -15.201 3.399 1.00 97.25 186 GLU A N 1
ATOM 1396 C CA . GLU A 1 186 ? 7.937 -15.708 2.443 1.00 97.25 186 GLU A CA 1
ATOM 1397 C C . GLU A 1 186 ? 7.273 -16.146 1.130 1.00 97.25 186 GLU A C 1
ATOM 1399 O O . GLU A 1 186 ? 6.363 -16.985 1.125 1.00 97.25 186 GLU A O 1
ATOM 1404 N N . VAL A 1 187 ? 7.735 -15.580 0.015 1.00 96.94 187 VAL A N 1
ATOM 1405 C CA . VAL A 1 187 ? 7.260 -15.866 -1.346 1.00 96.94 187 VAL A CA 1
ATOM 1406 C C . VAL A 1 187 ? 8.429 -15.909 -2.333 1.00 96.94 187 VAL A C 1
ATOM 1408 O O . VAL A 1 187 ? 9.530 -15.443 -2.047 1.00 96.94 187 VAL A O 1
ATOM 1411 N N . SER A 1 188 ? 8.213 -16.491 -3.516 1.00 94.88 188 SER A N 1
ATOM 1412 C CA . SER A 1 188 ? 9.264 -16.635 -4.528 1.00 94.88 188 SER A CA 1
ATOM 1413 C C . SER A 1 188 ? 8.732 -16.477 -5.950 1.00 94.88 188 SER A C 1
ATOM 1415 O O . SER A 1 188 ? 7.669 -17.007 -6.293 1.00 94.88 188 SER A O 1
ATOM 1417 N N . ILE A 1 189 ? 9.528 -15.838 -6.810 1.00 93.94 189 ILE A N 1
ATOM 1418 C CA . ILE A 1 189 ? 9.277 -15.772 -8.257 1.00 93.94 189 ILE A CA 1
ATOM 1419 C C . ILE A 1 189 ? 9.244 -17.169 -8.895 1.00 93.94 189 ILE A C 1
ATOM 1421 O O . ILE A 1 189 ? 8.477 -17.409 -9.821 1.00 93.94 189 ILE A O 1
ATOM 1425 N N . ALA A 1 190 ? 9.990 -18.137 -8.344 1.00 91.25 190 ALA A N 1
ATOM 1426 C CA . ALA A 1 190 ? 10.007 -19.517 -8.834 1.00 91.25 190 ALA A CA 1
ATOM 1427 C C . ALA A 1 190 ? 8.655 -20.231 -8.644 1.00 91.25 190 ALA A C 1
ATOM 1429 O O . ALA A 1 190 ? 8.365 -21.203 -9.336 1.00 91.25 190 ALA A O 1
ATOM 1430 N N . SER A 1 191 ? 7.824 -19.738 -7.719 1.00 87.56 191 SER A N 1
ATOM 1431 C CA . SER A 1 191 ? 6.447 -20.199 -7.507 1.00 87.56 191 SER A CA 1
ATOM 1432 C C . SER A 1 191 ? 5.392 -19.355 -8.237 1.00 87.56 191 SER A C 1
ATOM 1434 O O . SER A 1 191 ? 4.205 -19.540 -7.985 1.00 87.56 191 SER A O 1
ATOM 1436 N N . GLY A 1 192 ? 5.806 -18.442 -9.124 1.00 86.50 192 GLY A N 1
ATOM 1437 C CA . GLY A 1 192 ? 4.907 -17.569 -9.885 1.00 86.50 192 GLY A CA 1
ATOM 1438 C C . GLY A 1 192 ? 4.450 -16.317 -9.132 1.00 86.50 192 GLY A C 1
ATOM 1439 O O . GLY A 1 192 ? 3.365 -15.813 -9.396 1.00 86.50 192 GLY A O 1
ATOM 1440 N N . PHE A 1 193 ? 5.225 -15.830 -8.157 1.00 91.69 193 PHE A N 1
ATOM 1441 C CA . PHE A 1 193 ? 4.917 -14.558 -7.501 1.00 91.69 193 PHE A CA 1
ATOM 1442 C C . PHE A 1 193 ? 5.351 -13.375 -8.375 1.00 91.69 193 PHE A C 1
ATOM 1444 O O . PHE A 1 193 ? 6.498 -13.349 -8.821 1.00 91.69 193 PHE A O 1
ATOM 1451 N N . GLY A 1 194 ? 4.480 -12.372 -8.518 1.00 80.25 194 GLY A N 1
ATOM 1452 C CA . GLY A 1 194 ? 4.873 -11.048 -8.995 1.00 80.25 194 GLY A CA 1
ATOM 1453 C C . GLY A 1 194 ? 4.582 -10.688 -10.448 1.00 80.25 194 GLY A C 1
ATOM 1454 O O . GLY 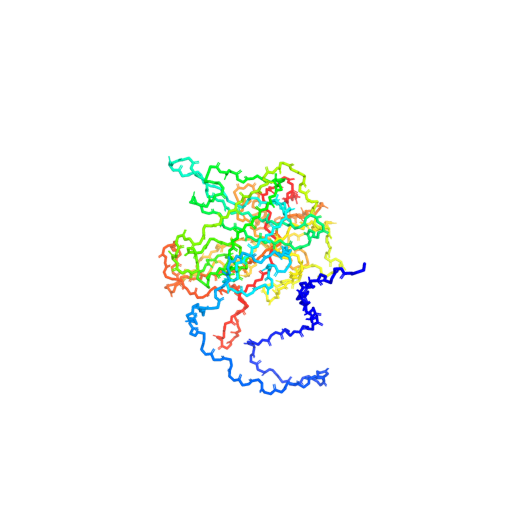A 1 194 ? 4.940 -9.587 -10.832 1.00 80.25 194 GLY A O 1
ATOM 1455 N N . ASP A 1 195 ? 3.900 -11.515 -11.236 1.00 77.75 195 ASP A N 1
ATOM 1456 C CA . ASP A 1 195 ? 3.686 -11.317 -12.680 1.00 77.75 195 ASP A CA 1
ATOM 1457 C C . ASP A 1 195 ? 2.655 -10.220 -13.057 1.00 77.75 195 ASP A C 1
ATOM 1459 O O . ASP A 1 195 ? 1.861 -10.359 -13.987 1.00 77.75 195 ASP A O 1
ATOM 1463 N N . ALA A 1 196 ? 2.714 -9.061 -12.391 1.00 72.00 196 ALA A N 1
ATOM 1464 C CA . ALA A 1 196 ? 2.098 -7.799 -12.815 1.00 72.00 196 ALA A CA 1
ATOM 1465 C C . ALA A 1 196 ? 2.856 -7.140 -13.974 1.00 72.00 196 ALA A C 1
ATOM 1467 O O . ALA A 1 196 ? 2.873 -5.915 -14.017 1.00 72.00 196 ALA A O 1
ATOM 1468 N N . GLN A 1 197 ? 3.491 -7.882 -14.886 1.00 69.62 197 GLN A N 1
ATOM 1469 C CA . GLN A 1 197 ? 4.330 -7.273 -15.925 1.00 69.62 197 GLN A CA 1
ATOM 1470 C C . GLN A 1 197 ? 3.572 -6.136 -16.640 1.00 69.62 197 GLN A C 1
ATOM 1472 O O . GLN A 1 197 ? 2.416 -6.300 -17.047 1.00 69.62 197 GLN A O 1
ATOM 1477 N N . ASP A 1 198 ? 4.190 -4.950 -16.678 1.00 72.75 198 ASP A N 1
ATOM 1478 C CA . ASP A 1 198 ? 3.613 -3.698 -17.198 1.00 72.75 198 ASP A CA 1
ATOM 1479 C C . ASP A 1 198 ? 2.287 -3.237 -16.546 1.00 72.75 198 ASP A C 1
ATOM 1481 O O . ASP A 1 198 ? 1.616 -2.320 -17.017 1.00 72.75 198 ASP A O 1
ATOM 1485 N N . GLY A 1 199 ? 1.904 -3.830 -15.418 1.00 82.19 199 GLY A N 1
ATOM 1486 C CA . GLY A 1 199 ? 0.744 -3.468 -14.610 1.00 82.19 199 GLY A CA 1
ATOM 1487 C C . GLY A 1 199 ? -0.592 -4.064 -15.064 1.00 82.19 199 GLY A C 1
ATOM 1488 O O . GLY A 1 199 ? -1.632 -3.717 -14.493 1.00 82.19 199 GLY A O 1
ATOM 1489 N N . PHE A 1 200 ? -0.605 -4.955 -16.060 1.00 85.25 200 PHE A N 1
ATOM 1490 C CA . PHE A 1 200 ? -1.844 -5.499 -16.641 1.00 85.25 200 PHE A CA 1
ATOM 1491 C C . PHE A 1 200 ? -2.578 -6.485 -15.726 1.00 85.25 200 PHE A C 1
ATOM 1493 O O . PHE A 1 200 ? -3.806 -6.569 -15.774 1.00 85.25 200 PHE A O 1
ATOM 1500 N N . ALA A 1 201 ? -1.849 -7.203 -14.871 1.00 89.19 201 ALA A N 1
ATOM 1501 C CA . ALA A 1 201 ? -2.418 -8.187 -13.958 1.00 89.19 201 ALA A CA 1
ATOM 1502 C C . ALA A 1 201 ? -2.622 -7.638 -12.534 1.00 89.19 201 ALA A C 1
ATOM 1504 O O . ALA A 1 201 ? -2.204 -6.532 -12.175 1.00 89.19 201 ALA A O 1
ATOM 1505 N N . ARG A 1 202 ? -3.283 -8.445 -11.699 1.00 91.69 202 ARG A N 1
ATOM 1506 C CA . ARG A 1 202 ? -3.423 -8.246 -10.247 1.00 91.69 202 ARG A CA 1
ATOM 1507 C C . ARG A 1 202 ? -2.811 -9.448 -9.527 1.00 91.69 202 ARG A C 1
ATOM 1509 O O . ARG A 1 202 ? -3.563 -10.295 -9.043 1.00 91.69 202 ARG A O 1
ATOM 1516 N N . PRO A 1 203 ? -1.476 -9.554 -9.503 1.00 91.75 203 PRO A N 1
ATOM 1517 C CA . PRO A 1 203 ? -0.782 -10.723 -8.984 1.00 91.75 203 PRO A CA 1
ATOM 1518 C C . PRO A 1 203 ? -1.012 -10.902 -7.485 1.00 91.75 203 PRO A C 1
ATOM 1520 O O . PRO A 1 203 ? -1.060 -9.938 -6.713 1.00 91.75 203 PRO A O 1
ATOM 1523 N N . ASN A 1 204 ? -1.118 -12.164 -7.081 1.00 94.44 204 ASN A N 1
ATOM 1524 C CA . ASN A 1 204 ? -1.092 -12.595 -5.683 1.00 94.44 204 ASN A CA 1
ATOM 1525 C C . ASN A 1 204 ? -2.055 -11.807 -4.749 1.00 94.44 204 ASN A C 1
ATOM 1527 O O . ASN A 1 204 ? -1.635 -11.304 -3.699 1.00 94.44 204 ASN A O 1
ATOM 1531 N N . PRO A 1 205 ? -3.356 -11.660 -5.098 1.00 92.50 205 PRO A N 1
ATOM 1532 C CA . PRO A 1 205 ? -4.340 -10.891 -4.317 1.00 92.50 205 PRO A CA 1
ATOM 1533 C C . PRO A 1 205 ? -4.557 -11.419 -2.889 1.00 92.50 205 PRO A C 1
ATOM 1535 O O . PRO A 1 205 ? -5.057 -10.698 -2.014 1.00 92.50 205 PRO A O 1
ATOM 1538 N N . GLU A 1 206 ? -4.200 -12.678 -2.644 1.00 92.44 206 GLU A N 1
ATOM 1539 C CA . GLU A 1 206 ? -4.216 -13.330 -1.342 1.00 92.44 206 GLU A CA 1
ATOM 1540 C C . GLU A 1 206 ? -3.200 -12.749 -0.352 1.00 92.44 206 GLU A C 1
ATOM 1542 O O . GLU A 1 206 ? -3.376 -12.991 0.839 1.00 92.44 206 GLU A O 1
ATOM 1547 N N . TYR A 1 207 ? -2.218 -11.964 -0.823 1.00 95.31 207 TYR A N 1
ATOM 1548 C CA . TYR A 1 207 ? -1.223 -11.259 -0.003 1.00 95.31 207 TYR A CA 1
ATOM 1549 C C . TYR A 1 207 ? -1.539 -9.776 0.237 1.00 95.31 207 TYR A C 1
ATOM 1551 O O . TYR A 1 207 ? -0.835 -9.093 0.984 1.00 95.31 207 TYR A O 1
ATOM 1559 N N . ALA A 1 208 ? -2.587 -9.244 -0.396 1.00 93.38 208 ALA A N 1
ATOM 1560 C CA . ALA A 1 208 ? -2.840 -7.810 -0.395 1.00 93.38 208 ALA A CA 1
ATOM 1561 C C . ALA A 1 208 ? -3.065 -7.239 1.021 1.00 93.38 208 ALA A C 1
ATOM 1563 O O . ALA A 1 208 ? -3.817 -7.785 1.835 1.00 93.38 208 ALA A O 1
ATOM 1564 N N . GLY A 1 209 ? -2.406 -6.111 1.285 1.00 94.81 209 GLY A N 1
ATOM 1565 C CA . GLY A 1 209 ? -2.363 -5.409 2.563 1.00 94.81 209 GLY A CA 1
ATOM 1566 C C . GLY A 1 209 ? -1.424 -6.026 3.604 1.00 94.81 209 GLY A C 1
ATOM 1567 O O . GLY A 1 209 ? -1.302 -5.454 4.684 1.00 94.81 209 GLY A O 1
ATOM 1568 N N . SER A 1 210 ? -0.784 -7.164 3.319 1.00 96.44 210 SER A N 1
ATOM 1569 C CA . SER A 1 210 ? 0.179 -7.810 4.220 1.00 96.44 210 SER A CA 1
ATOM 1570 C C . SER A 1 210 ? 1.619 -7.539 3.796 1.00 96.44 210 SER A C 1
ATOM 1572 O O . SER A 1 210 ? 1.882 -7.169 2.648 1.00 96.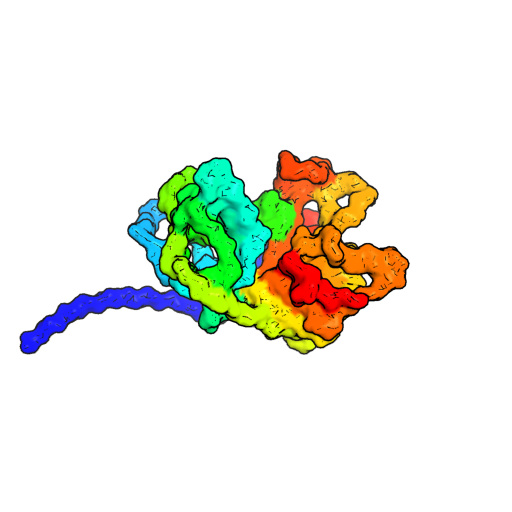44 210 SER A O 1
ATOM 1574 N N . ARG A 1 211 ? 2.568 -7.736 4.716 1.00 97.50 211 ARG A N 1
ATOM 1575 C CA . ARG A 1 211 ? 3.984 -7.757 4.351 1.00 97.50 211 ARG A CA 1
ATOM 1576 C C . ARG A 1 211 ? 4.387 -9.084 3.721 1.00 97.50 211 ARG A C 1
ATOM 1578 O O . ARG A 1 211 ? 3.999 -10.154 4.195 1.00 97.50 211 ARG A O 1
ATOM 1585 N N . VAL A 1 212 ? 5.216 -8.995 2.691 1.00 97.75 212 VAL A N 1
ATOM 1586 C CA . VAL A 1 212 ? 5.845 -10.130 2.012 1.00 97.75 212 VAL A CA 1
ATOM 1587 C C . VAL A 1 212 ? 7.360 -9.954 2.024 1.00 97.75 212 VAL A C 1
ATOM 1589 O O . VAL A 1 212 ? 7.842 -8.820 2.006 1.00 97.75 212 VAL A O 1
ATOM 1592 N N . HIS A 1 213 ? 8.083 -11.070 2.038 1.00 97.88 213 HIS A N 1
ATOM 1593 C CA . HIS A 1 213 ? 9.495 -11.135 1.687 1.00 97.88 213 HIS A CA 1
ATOM 1594 C C . HIS A 1 213 ? 9.617 -11.971 0.417 1.00 97.88 213 HIS A C 1
ATOM 1596 O O . HIS A 1 213 ? 9.245 -13.145 0.394 1.00 97.88 213 HIS A O 1
ATOM 1602 N N . ILE A 1 214 ? 10.073 -11.343 -0.659 1.00 97.81 214 ILE A N 1
ATOM 1603 C CA . ILE A 1 214 ? 10.288 -11.995 -1.943 1.00 97.81 214 ILE A CA 1
ATOM 1604 C C . ILE A 1 214 ? 11.742 -12.439 -1.983 1.00 97.81 214 ILE A C 1
ATOM 1606 O O . ILE A 1 214 ? 12.639 -11.597 -2.047 1.00 97.81 214 ILE A O 1
ATOM 1610 N N . ALA A 1 215 ? 11.959 -13.752 -1.947 1.00 96.50 215 ALA A N 1
ATOM 1611 C CA . ALA A 1 215 ? 13.289 -14.338 -1.875 1.00 96.50 215 ALA A CA 1
ATOM 1612 C C . ALA A 1 215 ? 14.156 -13.957 -3.087 1.00 96.50 215 ALA A C 1
ATOM 1614 O O . ALA A 1 215 ? 13.709 -14.051 -4.233 1.00 96.50 215 ALA A O 1
ATOM 1615 N N . GLY A 1 216 ? 15.401 -13.560 -2.813 1.00 94.00 216 GLY A N 1
ATOM 1616 C CA . GLY A 1 216 ? 16.399 -13.227 -3.827 1.00 94.00 216 GLY A CA 1
ATOM 1617 C C . GLY A 1 216 ? 17.332 -14.379 -4.229 1.00 94.00 216 GLY A C 1
ATOM 1618 O O . GLY A 1 216 ? 17.160 -15.514 -3.775 1.00 94.00 216 GLY A O 1
ATOM 1619 N N . PRO A 1 217 ? 18.346 -14.085 -5.065 1.00 96.25 217 PRO A N 1
ATOM 1620 C CA . PRO A 1 217 ? 18.646 -12.762 -5.619 1.00 96.25 217 PRO A CA 1
ATOM 1621 C C . PRO A 1 217 ? 17.578 -12.291 -6.618 1.00 96.25 217 PRO A C 1
ATOM 1623 O O . PRO A 1 217 ? 16.992 -13.114 -7.312 1.00 96.25 217 PRO A O 1
ATOM 1626 N N . LEU A 1 218 ? 17.336 -10.978 -6.672 1.00 96.88 218 LEU A N 1
ATOM 1627 C CA . LEU A 1 218 ? 16.481 -10.337 -7.682 1.00 96.88 218 LEU A CA 1
ATOM 1628 C C . LEU A 1 218 ? 17.265 -9.242 -8.403 1.00 96.88 218 LEU A C 1
ATOM 1630 O O . LEU A 1 218 ? 17.979 -8.478 -7.756 1.00 96.88 218 LEU A O 1
ATOM 1634 N N . THR A 1 219 ? 17.095 -9.112 -9.711 1.00 97.12 219 THR A N 1
ATOM 1635 C CA . THR A 1 219 ? 17.708 -8.030 -10.505 1.00 97.12 219 THR A CA 1
ATOM 1636 C C . THR A 1 219 ? 16.677 -6.961 -10.856 1.00 97.12 219 THR A C 1
ATOM 1638 O O . THR A 1 219 ? 15.537 -7.291 -11.174 1.00 97.12 219 THR A O 1
ATOM 1641 N N . LEU A 1 220 ? 17.059 -5.681 -10.832 1.00 97.06 220 LEU A N 1
ATOM 1642 C CA . LEU A 1 220 ? 16.241 -4.600 -11.394 1.00 97.06 220 LEU A CA 1
ATOM 1643 C C . LEU A 1 220 ? 16.176 -4.747 -12.924 1.00 97.06 220 LEU A C 1
ATOM 1645 O O . LEU A 1 220 ? 17.209 -4.694 -13.591 1.00 97.06 220 LEU A O 1
ATOM 1649 N N . THR A 1 221 ? 14.972 -4.940 -13.469 1.00 95.44 221 THR A N 1
ATOM 1650 C CA . THR A 1 221 ? 14.730 -5.229 -14.895 1.00 95.44 221 THR A CA 1
ATOM 1651 C C . THR A 1 221 ? 14.320 -3.997 -15.695 1.00 95.44 221 THR A C 1
ATOM 1653 O O . THR A 1 221 ? 14.748 -3.855 -16.838 1.00 95.44 221 THR A O 1
ATOM 1656 N N . ASP A 1 222 ? 13.545 -3.088 -15.096 1.00 95.31 222 ASP A N 1
ATOM 1657 C CA . ASP A 1 222 ? 13.140 -1.826 -15.720 1.00 95.31 222 ASP A CA 1
ATOM 1658 C C . ASP A 1 222 ? 13.186 -0.660 -14.708 1.00 95.31 222 ASP A C 1
ATOM 1660 O O . ASP A 1 222 ? 12.419 -0.647 -13.739 1.00 95.31 222 ASP A O 1
ATOM 1664 N N . PRO A 1 223 ? 14.059 0.352 -14.889 1.00 95.56 223 PRO A N 1
ATOM 1665 C CA . PRO A 1 223 ? 14.104 1.524 -14.016 1.00 95.56 223 PRO A CA 1
ATOM 1666 C C . PRO A 1 223 ? 12.979 2.533 -14.288 1.00 95.56 223 PRO A C 1
ATOM 1668 O O . PRO A 1 223 ? 12.883 3.543 -13.591 1.00 95.56 223 PRO A O 1
ATOM 1671 N N . SER A 1 224 ? 12.163 2.349 -15.324 1.00 94.56 224 SER A N 1
ATOM 1672 C CA . SER A 1 224 ? 11.114 3.280 -15.754 1.00 94.56 224 SER A CA 1
ATOM 1673 C C . SER A 1 224 ? 9.890 2.548 -16.331 1.00 94.56 224 SER A C 1
ATOM 1675 O O . SER A 1 224 ? 9.451 2.870 -17.440 1.00 94.56 224 SER A O 1
ATOM 1677 N N . PRO A 1 225 ? 9.285 1.608 -15.576 1.00 94.12 225 PRO A N 1
ATOM 1678 C CA . PRO A 1 225 ? 8.170 0.816 -16.071 1.00 94.12 225 PRO A CA 1
ATOM 1679 C C . PRO A 1 225 ? 6.948 1.697 -16.285 1.00 94.12 225 PRO A C 1
ATOM 1681 O O . PRO A 1 225 ? 6.620 2.566 -15.464 1.00 94.12 225 PRO A O 1
ATOM 1684 N N . LYS A 1 226 ? 6.230 1.444 -17.381 1.00 91.94 226 LYS A N 1
ATOM 1685 C CA . LYS A 1 226 ? 5.060 2.242 -17.768 1.00 91.94 226 LYS A CA 1
ATOM 1686 C C . LYS A 1 226 ? 4.007 2.300 -16.674 1.00 91.94 226 LYS A C 1
ATOM 1688 O O . LYS A 1 226 ? 3.499 3.387 -16.420 1.00 91.94 226 LYS A O 1
ATOM 1693 N N . ALA A 1 227 ? 3.808 1.203 -15.945 1.00 93.06 227 ALA A N 1
ATOM 1694 C CA . ALA A 1 227 ? 2.907 1.124 -14.801 1.00 93.06 227 ALA A 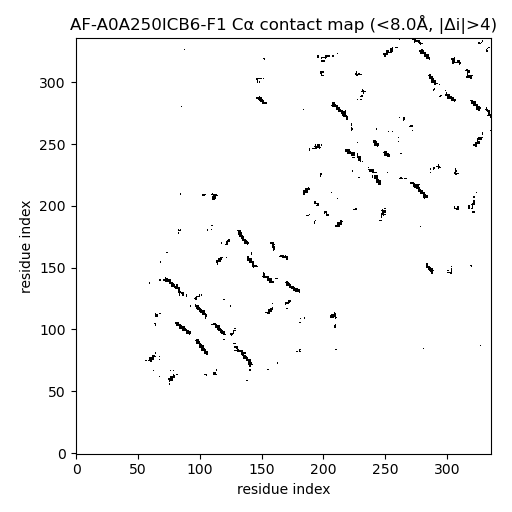CA 1
ATOM 1695 C C . ALA A 1 227 ? 3.163 2.188 -13.721 1.00 93.06 227 ALA A C 1
ATOM 1697 O O . ALA A 1 227 ? 2.238 2.533 -12.997 1.00 93.06 227 ALA A O 1
ATOM 1698 N N . PHE A 1 228 ? 4.378 2.734 -13.597 1.00 94.38 228 PHE A N 1
ATOM 1699 C CA . PHE A 1 228 ? 4.702 3.790 -12.632 1.00 94.38 228 PHE A CA 1
ATOM 1700 C C . PHE A 1 228 ? 4.838 5.186 -13.250 1.00 94.38 228 PHE A C 1
ATOM 1702 O O . PHE A 1 228 ? 5.171 6.127 -12.519 1.00 94.38 228 PHE A O 1
ATOM 1709 N N . GLN A 1 229 ? 4.597 5.351 -14.554 1.00 92.75 229 GLN A N 1
ATOM 1710 C CA . GLN A 1 229 ? 4.737 6.639 -15.224 1.00 92.75 229 GLN A CA 1
ATOM 1711 C C . GLN A 1 229 ? 3.660 7.620 -14.752 1.00 92.75 229 GLN A C 1
ATOM 1713 O O . GLN A 1 229 ? 2.462 7.334 -14.788 1.00 92.75 229 GLN A O 1
ATOM 1718 N N . ARG A 1 230 ? 4.068 8.828 -14.357 1.00 91.56 230 ARG A N 1
ATOM 1719 C CA . ARG A 1 230 ? 3.124 9.926 -14.152 1.00 91.56 230 ARG A CA 1
ATOM 1720 C C . ARG A 1 230 ? 2.477 10.290 -15.486 1.00 91.56 230 ARG A C 1
ATOM 1722 O O . ARG A 1 230 ? 3.162 10.671 -16.427 1.00 91.56 230 ARG A O 1
ATOM 1729 N N . VAL A 1 231 ? 1.150 10.240 -15.540 1.00 89.25 231 VAL A N 1
ATOM 1730 C CA . VAL A 1 231 ? 0.393 10.730 -16.696 1.00 89.25 231 VAL A CA 1
ATOM 1731 C C . VAL A 1 231 ? 0.254 12.248 -16.592 1.00 89.25 231 VAL A C 1
ATOM 1733 O O . VAL A 1 231 ? -0.340 12.750 -15.633 1.00 89.25 231 VAL A O 1
ATOM 1736 N N . SER A 1 232 ? 0.801 12.969 -17.570 1.00 90.25 232 SER A N 1
ATOM 1737 C CA . SER A 1 232 ? 0.698 14.425 -17.696 1.00 90.25 232 SER A CA 1
ATOM 1738 C C . SER A 1 232 ? 0.675 14.859 -19.166 1.00 90.25 232 SER A C 1
ATOM 1740 O O . SER A 1 232 ? 0.966 14.074 -20.067 1.00 90.25 232 SER A O 1
ATOM 1742 N N . ALA A 1 233 ? 0.292 16.112 -19.412 1.00 88.69 233 ALA A N 1
ATOM 1743 C CA . ALA A 1 233 ? 0.289 16.732 -20.735 1.00 88.69 233 ALA A CA 1
ATOM 1744 C C . ALA A 1 233 ? 1.681 17.213 -21.180 1.00 88.69 233 ALA A C 1
ATOM 1746 O O . ALA A 1 233 ? 1.835 17.620 -22.330 1.00 88.69 233 ALA A O 1
ATOM 1747 N N . ASP A 1 234 ? 2.678 17.200 -20.290 1.00 88.88 234 ASP A N 1
ATOM 1748 C CA . ASP A 1 234 ? 4.052 17.543 -20.641 1.00 88.88 234 ASP A CA 1
ATOM 1749 C C . ASP A 1 234 ? 4.732 16.324 -21.288 1.00 88.88 234 ASP A C 1
ATOM 1751 O O . ASP A 1 234 ? 5.009 15.340 -20.598 1.00 88.88 234 ASP A O 1
ATOM 1755 N N . PRO A 1 235 ? 5.037 16.357 -22.599 1.00 83.94 235 PRO A N 1
ATOM 1756 C CA . PRO A 1 235 ? 5.671 15.228 -23.275 1.00 83.94 235 PRO A CA 1
ATOM 1757 C C . PRO A 1 235 ? 7.103 14.959 -22.785 1.00 83.94 235 PRO A C 1
ATOM 1759 O O . PRO A 1 235 ? 7.649 13.900 -23.089 1.00 83.94 235 PRO A O 1
ATOM 1762 N N . ALA A 1 236 ? 7.722 15.892 -22.052 1.00 87.69 236 ALA A N 1
ATOM 1763 C CA . ALA A 1 236 ? 9.039 15.722 -21.446 1.00 87.69 236 ALA A CA 1
ATOM 1764 C C . ALA A 1 236 ? 8.982 15.154 -20.014 1.00 87.69 236 ALA A C 1
ATOM 1766 O O . ALA A 1 236 ? 10.027 14.989 -19.380 1.00 87.69 236 ALA A O 1
ATOM 1767 N N . ASP A 1 237 ? 7.792 14.847 -19.487 1.00 88.00 237 ASP A N 1
ATOM 1768 C CA . ASP A 1 237 ? 7.640 14.312 -18.138 1.00 88.00 237 ASP A CA 1
ATOM 1769 C C . ASP A 1 237 ? 8.189 12.884 -18.024 1.00 88.00 237 ASP A C 1
ATOM 1771 O O . ASP A 1 237 ? 7.583 11.899 -18.451 1.00 88.00 237 ASP A O 1
ATOM 1775 N N . SER A 1 238 ? 9.354 12.779 -17.394 1.00 88.94 238 SER A N 1
ATOM 1776 C CA . SER A 1 238 ? 10.060 11.528 -17.127 1.00 88.94 238 SER A CA 1
ATOM 1777 C C . SER A 1 238 ? 9.869 11.035 -15.691 1.00 88.94 238 SER A C 1
ATOM 1779 O O . SER A 1 238 ? 10.688 10.273 -15.178 1.00 88.94 238 SER A O 1
ATOM 1781 N N . ARG A 1 239 ? 8.821 11.481 -14.985 1.00 91.06 239 ARG A N 1
ATOM 1782 C CA . ARG A 1 239 ? 8.609 11.086 -13.589 1.00 91.06 239 ARG A CA 1
ATOM 1783 C C . ARG A 1 239 ? 7.976 9.699 -13.481 1.00 91.06 239 ARG A C 1
ATOM 1785 O O . ARG A 1 239 ? 6.842 9.491 -13.902 1.00 91.06 239 ARG A O 1
ATOM 1792 N N . TYR A 1 240 ? 8.678 8.804 -12.790 1.00 93.00 240 TYR A N 1
ATOM 1793 C CA . TYR A 1 240 ? 8.193 7.478 -12.403 1.00 93.00 240 TYR A CA 1
ATOM 1794 C C . TYR A 1 240 ? 8.148 7.341 -10.875 1.00 93.00 240 TYR A C 1
ATOM 1796 O O . TYR A 1 240 ? 8.986 7.918 -10.177 1.00 93.00 240 TYR A O 1
ATOM 1804 N N . TYR A 1 241 ? 7.189 6.574 -10.357 1.00 93.12 241 TYR A N 1
ATOM 1805 C CA . TYR A 1 241 ? 6.969 6.338 -8.917 1.00 93.12 241 TYR A CA 1
ATOM 1806 C C . TYR A 1 241 ? 7.483 4.982 -8.403 1.00 93.12 241 TYR A C 1
ATOM 1808 O O . TYR A 1 241 ? 7.062 4.509 -7.341 1.00 93.12 241 TYR A O 1
ATOM 1816 N N . GLY A 1 242 ? 8.361 4.340 -9.168 1.00 94.88 242 GLY A N 1
ATOM 1817 C CA . GLY A 1 242 ? 8.884 3.019 -8.860 1.00 94.88 242 GLY A CA 1
ATOM 1818 C C . GLY A 1 242 ? 9.682 2.434 -10.016 1.00 94.88 242 GLY A C 1
ATOM 1819 O O . GLY A 1 242 ? 9.979 3.141 -10.983 1.00 94.88 242 GLY A O 1
ATOM 1820 N N . PHE A 1 243 ? 10.023 1.157 -9.881 1.00 95.56 243 PHE A N 1
ATOM 1821 C CA . PHE A 1 243 ? 10.773 0.350 -10.844 1.00 95.56 243 PHE A CA 1
ATOM 1822 C C . PHE A 1 243 ? 10.276 -1.095 -10.853 1.00 95.56 243 PHE A C 1
ATOM 1824 O O . PHE A 1 243 ? 9.475 -1.473 -9.998 1.00 95.56 243 PHE A O 1
ATOM 1831 N N . GLU A 1 244 ? 10.740 -1.886 -11.811 1.00 95.81 244 GLU A N 1
ATOM 1832 C CA . GLU A 1 244 ? 10.465 -3.317 -11.911 1.00 95.81 244 GLU A CA 1
ATOM 1833 C C . GLU A 1 244 ? 11.717 -4.137 -11.573 1.00 95.81 244 GLU A C 1
ATOM 1835 O O . GLU A 1 244 ? 12.845 -3.738 -11.884 1.00 95.81 244 GLU A O 1
ATOM 1840 N N . VAL A 1 245 ? 11.513 -5.283 -10.925 1.00 95.94 245 VAL A N 1
ATOM 1841 C CA . VAL A 1 245 ? 12.532 -6.323 -10.737 1.00 95.94 245 VAL A CA 1
ATOM 1842 C C . VAL A 1 245 ? 12.082 -7.643 -11.370 1.00 95.94 245 VAL A C 1
ATOM 1844 O O . VAL A 1 245 ? 10.921 -7.807 -11.752 1.00 95.94 245 VAL A O 1
ATOM 1847 N N . GLU A 1 246 ? 13.004 -8.603 -11.452 1.00 95.06 246 GLU A N 1
ATOM 1848 C CA . GLU A 1 246 ? 12.754 -9.967 -11.932 1.00 95.06 246 GLU A CA 1
ATOM 1849 C C . GLU A 1 246 ? 11.434 -10.554 -11.411 1.00 95.06 246 GLU A C 1
ATOM 1851 O O . GLU A 1 246 ? 11.078 -10.396 -10.246 1.00 95.06 246 GLU A O 1
ATOM 1856 N N . GLY A 1 247 ? 10.715 -11.259 -12.288 1.00 92.38 247 GLY A N 1
ATOM 1857 C CA . GLY A 1 247 ? 9.387 -11.801 -11.992 1.00 92.38 247 GLY A CA 1
ATOM 1858 C C . GLY A 1 247 ? 8.226 -10.850 -12.296 1.00 92.38 247 GLY A C 1
ATOM 1859 O O . GLY A 1 247 ? 7.094 -11.221 -12.019 1.00 92.38 247 GLY A O 1
ATOM 1860 N N . GLY A 1 248 ? 8.479 -9.667 -12.874 1.00 93.50 248 GLY A N 1
ATOM 1861 C CA . GLY A 1 248 ? 7.444 -8.664 -13.179 1.00 93.50 248 GLY A CA 1
ATOM 1862 C C . GLY A 1 248 ? 7.013 -7.851 -11.956 1.00 93.50 248 GLY A C 1
ATOM 1863 O O . GLY A 1 248 ? 5.963 -7.203 -11.963 1.00 93.50 248 GLY A O 1
ATOM 1864 N N . ILE A 1 249 ? 7.804 -7.904 -10.879 1.00 96.25 249 ILE A N 1
ATOM 1865 C CA . ILE A 1 249 ? 7.451 -7.305 -9.597 1.00 96.25 249 ILE A CA 1
ATOM 1866 C C . ILE A 1 249 ? 7.664 -5.800 -9.667 1.00 96.25 249 ILE A C 1
ATOM 1868 O O . ILE A 1 249 ? 8.787 -5.302 -9.747 1.00 96.25 249 ILE A O 1
ATOM 1872 N N . LEU A 1 250 ? 6.565 -5.071 -9.531 1.00 96.19 250 LEU A N 1
ATOM 1873 C CA . LEU A 1 250 ? 6.557 -3.623 -9.425 1.00 96.19 250 LEU A CA 1
ATOM 1874 C C . LEU A 1 250 ? 6.893 -3.186 -7.989 1.00 96.19 250 LEU A C 1
ATOM 1876 O O . LEU A 1 250 ? 6.192 -3.533 -7.034 1.00 96.19 250 LEU A O 1
ATOM 1880 N N . VAL A 1 251 ? 7.949 -2.385 -7.839 1.00 96.12 251 VAL A N 1
ATOM 1881 C CA . VAL A 1 251 ? 8.442 -1.829 -6.571 1.00 96.12 251 VAL A CA 1
ATOM 1882 C C . VAL A 1 251 ? 8.144 -0.334 -6.503 1.00 96.12 251 VAL A C 1
ATOM 1884 O O . VAL A 1 251 ? 8.751 0.476 -7.207 1.00 96.12 251 VAL A O 1
ATOM 1887 N N . ARG A 1 252 ? 7.225 0.063 -5.619 1.00 94.62 252 ARG A N 1
ATOM 1888 C CA . ARG A 1 252 ? 6.878 1.472 -5.388 1.00 94.62 252 ARG A CA 1
ATOM 1889 C C . ARG A 1 252 ? 7.880 2.114 -4.433 1.00 94.62 252 ARG A C 1
ATOM 1891 O O . ARG A 1 252 ? 7.949 1.745 -3.265 1.00 94.62 252 ARG A O 1
ATOM 1898 N N . ASN A 1 253 ? 8.571 3.162 -4.875 1.00 89.38 253 ASN A N 1
ATOM 1899 C CA . ASN A 1 253 ? 9.656 3.786 -4.107 1.00 89.38 253 ASN A CA 1
ATOM 1900 C C . ASN A 1 253 ? 9.226 5.005 -3.264 1.00 89.38 253 ASN A C 1
ATOM 1902 O O . ASN A 1 253 ? 10.049 5.844 -2.917 1.00 89.38 253 ASN A O 1
ATOM 1906 N N . ALA A 1 254 ? 7.946 5.140 -2.905 1.00 86.12 254 ALA A N 1
ATOM 1907 C CA . ALA A 1 254 ? 7.437 6.354 -2.252 1.00 86.12 254 ALA A CA 1
ATOM 1908 C C . ALA A 1 254 ? 8.123 6.689 -0.909 1.00 86.12 254 ALA A C 1
ATOM 1910 O O . ALA A 1 254 ? 8.336 7.865 -0.621 1.00 86.12 254 ALA A O 1
ATOM 1911 N N . ALA A 1 255 ? 8.474 5.677 -0.108 1.00 82.81 255 ALA A N 1
ATOM 1912 C CA . ALA A 1 255 ? 9.182 5.858 1.163 1.00 82.81 255 ALA A CA 1
ATOM 1913 C C . ALA A 1 255 ? 10.715 5.855 1.010 1.00 82.81 255 ALA A C 1
ATOM 1915 O O . ALA A 1 255 ? 11.424 6.311 1.902 1.00 82.81 255 ALA A O 1
ATOM 1916 N N . THR A 1 256 ? 11.230 5.357 -0.116 1.00 84.44 256 THR A N 1
ATOM 1917 C CA . THR A 1 256 ? 12.658 5.080 -0.323 1.00 84.44 256 THR A CA 1
ATOM 1918 C C . THR A 1 256 ? 13.327 5.999 -1.347 1.00 84.44 256 THR A C 1
ATOM 1920 O O . THR A 1 256 ? 14.552 6.053 -1.405 1.00 84.44 256 THR A O 1
ATOM 1923 N N . TYR A 1 257 ? 12.551 6.771 -2.116 1.00 84.00 257 TYR A N 1
ATOM 1924 C CA . TYR A 1 257 ? 13.018 7.572 -3.253 1.00 84.00 257 TYR A CA 1
ATOM 1925 C C . TYR A 1 257 ? 14.183 8.515 -2.926 1.00 84.00 257 TYR A C 1
ATOM 1927 O O . TYR A 1 257 ? 15.073 8.695 -3.740 1.00 84.00 257 TYR A O 1
ATOM 1935 N N . THR A 1 258 ? 14.221 9.127 -1.743 1.00 82.81 258 THR A N 1
ATOM 1936 C CA . THR A 1 258 ? 15.308 10.061 -1.395 1.00 82.81 258 THR A CA 1
ATOM 1937 C C . THR A 1 258 ? 16.547 9.385 -0.811 1.00 82.81 258 THR A C 1
ATOM 1939 O O . THR A 1 258 ? 17.562 10.052 -0.633 1.00 82.81 258 THR A O 1
ATOM 1942 N N . GLN A 1 259 ? 16.470 8.094 -0.480 1.00 84.88 259 GLN A N 1
ATOM 1943 C CA . GLN A 1 259 ? 17.504 7.372 0.269 1.00 84.88 259 GLN A CA 1
ATOM 1944 C C . GLN A 1 259 ? 18.170 6.271 -0.561 1.00 84.88 259 GLN A C 1
ATOM 1946 O O . GLN A 1 259 ? 19.381 6.099 -0.472 1.00 84.88 259 GLN A O 1
ATOM 1951 N N . CYS A 1 260 ? 17.402 5.550 -1.379 1.00 86.75 260 CYS A N 1
ATOM 1952 C CA . CYS A 1 260 ? 17.898 4.469 -2.226 1.00 86.75 260 CYS A CA 1
ATOM 1953 C C . CYS A 1 260 ? 17.121 4.405 -3.549 1.00 86.75 260 CYS A C 1
ATOM 1955 O O . CYS A 1 260 ? 16.423 3.436 -3.854 1.00 86.75 260 CYS A O 1
ATOM 1957 N N . ASP A 1 261 ? 17.230 5.464 -4.357 1.00 89.62 261 ASP A N 1
ATOM 1958 C CA . ASP A 1 261 ? 16.702 5.439 -5.721 1.00 89.62 261 ASP A CA 1
ATOM 1959 C C . ASP A 1 261 ? 17.596 4.623 -6.664 1.00 89.62 261 ASP A C 1
ATOM 1961 O O . ASP A 1 261 ? 18.391 5.161 -7.434 1.00 89.62 261 ASP A O 1
ATOM 1965 N N . TYR A 1 262 ? 17.437 3.302 -6.620 1.00 92.94 262 TYR A N 1
ATOM 1966 C CA . TYR A 1 262 ? 18.183 2.352 -7.450 1.00 92.94 262 TYR A CA 1
ATOM 1967 C C . TYR A 1 262 ? 17.979 2.531 -8.959 1.00 92.94 262 TYR A C 1
ATOM 1969 O O . TYR A 1 262 ? 18.786 2.051 -9.755 1.00 92.94 262 TYR A O 1
ATOM 1977 N N . ARG A 1 263 ? 16.938 3.262 -9.373 1.00 93.62 263 ARG A N 1
ATOM 1978 C CA . ARG A 1 263 ? 16.688 3.560 -10.789 1.00 93.62 263 ARG A CA 1
ATOM 1979 C C . ARG A 1 263 ? 17.808 4.378 -11.392 1.00 93.62 263 ARG A C 1
ATOM 1981 O O . ARG A 1 263 ? 18.199 4.103 -12.519 1.00 93.62 263 ARG A O 1
ATOM 1988 N N . GLN A 1 264 ? 18.324 5.355 -10.646 1.00 91.62 264 GLN A N 1
ATOM 1989 C CA . GLN A 1 264 ? 19.360 6.247 -11.154 1.00 91.62 264 GLN A CA 1
ATOM 1990 C C . GLN A 1 264 ? 20.623 5.460 -11.520 1.00 91.62 264 GLN A C 1
ATOM 1992 O O . GLN A 1 264 ? 21.160 5.656 -12.602 1.00 91.62 264 GLN A O 1
ATOM 1997 N N . THR A 1 265 ? 21.021 4.492 -10.687 1.00 92.62 265 THR A N 1
ATOM 1998 C CA . THR A 1 265 ? 22.160 3.602 -10.963 1.00 92.62 265 THR A CA 1
ATOM 1999 C C . THR A 1 265 ? 22.024 2.885 -12.307 1.00 92.62 265 THR A C 1
ATOM 2001 O O . THR A 1 265 ? 22.984 2.814 -13.070 1.00 92.62 265 THR A O 1
ATOM 2004 N N . VAL A 1 266 ? 20.834 2.362 -12.614 1.00 95.38 266 VAL A N 1
ATOM 2005 C CA . VAL A 1 266 ? 20.576 1.650 -13.877 1.00 95.38 266 VAL A CA 1
ATOM 2006 C C . VAL A 1 266 ? 20.465 2.621 -15.055 1.00 95.38 266 VAL A C 1
ATOM 2008 O O . VAL A 1 266 ? 20.998 2.346 -16.127 1.00 95.38 266 VAL A O 1
ATOM 2011 N N . LEU A 1 267 ? 19.846 3.791 -14.857 1.00 93.75 267 LEU A N 1
ATOM 2012 C CA . LEU A 1 267 ? 19.779 4.856 -15.866 1.00 93.75 267 LEU A CA 1
ATOM 2013 C C . LEU A 1 267 ? 21.167 5.397 -16.247 1.00 93.75 267 LEU A C 1
ATOM 2015 O O . LEU A 1 267 ? 21.372 5.785 -17.396 1.00 93.75 267 LEU A O 1
ATOM 2019 N N . ASP A 1 268 ? 22.128 5.357 -15.323 1.00 94.62 268 ASP A N 1
ATOM 2020 C CA . ASP A 1 268 ? 23.528 5.732 -15.554 1.00 94.62 268 ASP A CA 1
ATOM 2021 C C . ASP A 1 268 ? 24.360 4.602 -16.206 1.00 94.62 268 ASP A C 1
ATOM 2023 O O . ASP A 1 268 ? 25.572 4.736 -16.388 1.00 94.62 268 ASP A O 1
ATOM 2027 N N . GLY A 1 269 ? 23.721 3.489 -16.590 1.00 94.81 269 GLY A N 1
ATOM 2028 C CA . GLY A 1 269 ? 24.344 2.351 -17.273 1.00 94.81 269 GLY A CA 1
ATOM 2029 C C . GLY A 1 269 ? 24.874 1.253 -16.347 1.00 94.81 269 GLY A C 1
ATOM 2030 O O . GLY A 1 269 ? 25.584 0.359 -16.811 1.00 94.81 269 GLY A O 1
ATOM 2031 N N . GLY A 1 270 ? 24.561 1.317 -15.051 1.00 95.50 270 GLY A N 1
ATOM 2032 C CA . GLY A 1 270 ? 24.860 0.266 -14.083 1.00 95.50 270 GLY A CA 1
ATOM 2033 C C . GLY A 1 270 ? 23.815 -0.855 -14.054 1.00 95.50 270 GLY A C 1
ATOM 2034 O O . GLY A 1 270 ? 22.888 -0.915 -14.859 1.00 95.50 270 GLY A O 1
ATOM 2035 N N . SER A 1 271 ? 23.956 -1.737 -13.070 1.00 96.06 271 SER A N 1
ATOM 2036 C CA . SER A 1 271 ? 22.985 -2.777 -12.720 1.00 96.06 271 SER A CA 1
ATOM 2037 C C . SER A 1 271 ? 22.751 -2.746 -11.218 1.00 96.06 271 SER A C 1
ATOM 2039 O O . SER A 1 271 ? 23.672 -2.407 -10.480 1.00 96.06 271 SER A O 1
ATOM 2041 N N . VAL A 1 272 ? 21.559 -3.134 -10.773 1.00 97.06 272 VAL A N 1
ATOM 2042 C CA . VAL A 1 272 ? 21.250 -3.291 -9.349 1.00 97.06 272 VAL A CA 1
ATOM 2043 C C . VAL A 1 272 ? 20.720 -4.690 -9.111 1.00 97.06 272 VAL A C 1
ATOM 2045 O O . VAL A 1 272 ? 19.818 -5.151 -9.817 1.00 97.06 272 VAL A O 1
ATOM 2048 N N . THR A 1 273 ? 21.264 -5.340 -8.090 1.00 97.19 273 THR A N 1
ATOM 2049 C CA . THR A 1 273 ? 20.779 -6.626 -7.595 1.00 97.19 273 THR A CA 1
ATOM 2050 C C . THR A 1 273 ? 20.368 -6.503 -6.138 1.00 97.19 273 THR A C 1
ATOM 2052 O O . THR A 1 273 ? 20.908 -5.697 -5.391 1.00 97.19 273 THR A O 1
ATOM 2055 N N . PHE A 1 274 ? 19.407 -7.315 -5.721 1.00 96.81 274 PHE A N 1
ATOM 2056 C CA . PHE A 1 274 ? 18.949 -7.449 -4.346 1.00 96.81 274 PHE A CA 1
ATOM 2057 C C . PHE A 1 274 ? 19.314 -8.862 -3.885 1.00 96.81 274 PHE A C 1
ATOM 2059 O O . PHE A 1 274 ? 18.513 -9.783 -4.070 1.00 96.81 274 PHE A O 1
ATOM 2066 N N . PRO A 1 275 ? 20.521 -9.086 -3.326 1.00 95.69 275 PRO A N 1
ATOM 2067 C CA . PRO A 1 275 ? 21.034 -10.435 -3.077 1.00 95.69 275 PRO A CA 1
ATOM 2068 C C . PRO A 1 275 ? 20.162 -11.247 -2.119 1.00 95.69 275 PRO A C 1
ATOM 2070 O O . PRO A 1 275 ? 19.996 -12.451 -2.290 1.00 95.69 275 PRO A O 1
ATOM 2073 N N . ASN A 1 276 ? 19.573 -10.567 -1.133 1.00 95.31 276 ASN A N 1
ATOM 2074 C CA . ASN A 1 276 ? 18.675 -11.171 -0.152 1.00 95.31 276 ASN A CA 1
ATOM 2075 C C . ASN A 1 276 ? 17.200 -11.049 -0.551 1.00 95.31 276 ASN A C 1
ATOM 2077 O O . ASN A 1 276 ? 16.346 -11.462 0.217 1.00 95.31 276 ASN A O 1
ATOM 2081 N N . GLY A 1 277 ? 16.888 -10.485 -1.720 1.00 96.81 277 GLY A N 1
ATOM 2082 C CA . GLY A 1 277 ? 15.518 -10.191 -2.126 1.00 96.81 277 GLY A CA 1
ATOM 2083 C C . GLY A 1 277 ? 15.002 -8.861 -1.580 1.00 96.81 277 GLY A C 1
ATOM 20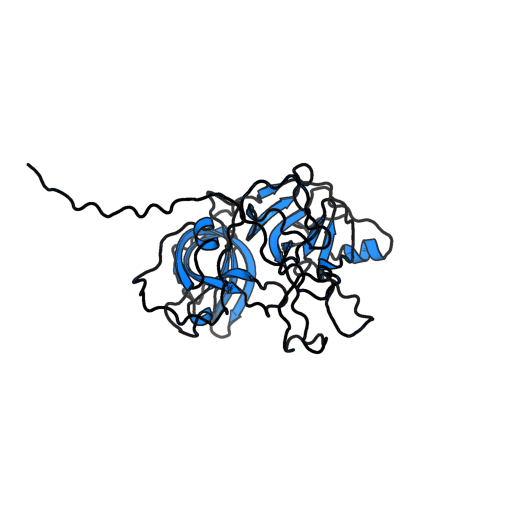84 O O . GLY A 1 277 ? 15.781 -8.001 -1.162 1.00 96.81 277 GLY A O 1
ATOM 2085 N N . ILE A 1 278 ? 13.682 -8.685 -1.618 1.00 97.44 278 ILE A N 1
ATOM 2086 C CA . ILE A 1 278 ? 13.005 -7.438 -1.233 1.00 97.44 278 ILE A CA 1
ATOM 2087 C C . ILE A 1 278 ? 11.809 -7.720 -0.328 1.00 97.44 278 ILE A C 1
ATOM 2089 O O . ILE A 1 278 ? 11.133 -8.737 -0.473 1.00 97.44 278 ILE A O 1
ATOM 2093 N N . SER A 1 279 ? 11.526 -6.800 0.587 1.00 97.62 279 SER A N 1
ATOM 2094 C CA . SER A 1 279 ? 10.374 -6.865 1.485 1.00 97.62 279 SER A CA 1
ATOM 2095 C C . SER A 1 279 ? 9.535 -5.598 1.421 1.00 97.62 279 SER A C 1
ATOM 2097 O O . SER A 1 279 ? 9.926 -4.571 0.872 1.00 97.62 279 SER A O 1
ATOM 2099 N N . GLY A 1 280 ? 8.336 -5.665 1.981 1.00 96.75 280 GLY A N 1
ATOM 2100 C CA . GLY A 1 280 ? 7.435 -4.525 2.060 1.00 96.75 280 GLY A CA 1
ATOM 2101 C C . GLY A 1 280 ? 5.985 -4.963 2.072 1.00 96.75 280 GLY A C 1
ATOM 2102 O O . GLY A 1 280 ? 5.676 -6.153 2.085 1.00 96.75 280 GLY A O 1
ATOM 2103 N N . VAL A 1 281 ? 5.080 -3.990 2.069 1.00 96.81 281 VAL A N 1
ATOM 2104 C CA . VAL A 1 281 ? 3.645 -4.282 2.001 1.00 96.81 281 VAL A CA 1
ATOM 2105 C C . VAL A 1 281 ? 3.250 -4.535 0.549 1.00 96.81 281 VAL A C 1
ATOM 2107 O O . VAL A 1 281 ? 3.503 -3.684 -0.303 1.00 96.81 281 VAL A O 1
ATOM 2110 N N . TRP A 1 282 ? 2.619 -5.677 0.276 1.00 96.88 282 TRP A N 1
ATOM 2111 C CA . TRP A 1 282 ? 2.003 -5.970 -1.017 1.00 96.88 282 TRP A CA 1
ATOM 2112 C C . TRP A 1 282 ? 0.655 -5.262 -1.097 1.00 96.88 282 TRP A C 1
ATOM 2114 O O . TRP A 1 282 ? -0.269 -5.615 -0.367 1.00 96.88 282 TRP A O 1
ATOM 2124 N N . ASP A 1 283 ? 0.521 -4.224 -1.916 1.00 94.81 283 ASP A N 1
ATOM 2125 C CA . ASP A 1 283 ? -0.666 -3.373 -1.872 1.00 94.81 283 ASP A CA 1
ATOM 2126 C C . ASP A 1 283 ? -1.048 -2.762 -3.219 1.00 94.81 283 ASP A C 1
ATOM 2128 O O . ASP A 1 283 ? -0.302 -2.745 -4.191 1.00 94.81 283 ASP A O 1
ATOM 2132 N N . THR A 1 284 ? -2.279 -2.274 -3.252 1.00 94.31 284 THR A N 1
ATOM 2133 C CA . THR A 1 284 ? -2.940 -1.619 -4.367 1.00 94.31 284 THR A CA 1
ATOM 2134 C C . THR A 1 284 ? -2.159 -0.385 -4.802 1.00 94.31 284 THR A C 1
ATOM 2136 O O . THR A 1 284 ? -1.985 0.556 -4.015 1.00 94.31 284 THR A O 1
ATOM 2139 N N . TYR A 1 285 ? -1.793 -0.364 -6.080 1.00 95.25 285 TYR A N 1
ATOM 2140 C CA . TYR A 1 285 ? -1.282 0.797 -6.789 1.00 95.25 285 TYR A CA 1
ATOM 2141 C C . TYR A 1 285 ? -2.188 1.178 -7.957 1.00 95.25 285 TYR A C 1
ATOM 2143 O O . TYR A 1 285 ? -2.794 0.338 -8.620 1.00 95.25 285 TYR A O 1
ATOM 2151 N N . THR A 1 286 ? -2.254 2.476 -8.210 1.00 94.00 286 THR A N 1
ATOM 2152 C CA . THR A 1 286 ? -3.000 3.093 -9.302 1.00 94.00 286 THR A CA 1
ATOM 2153 C C . THR A 1 286 ? -2.390 4.471 -9.582 1.00 94.00 286 THR A C 1
ATOM 2155 O O . THR A 1 286 ? -1.550 4.941 -8.808 1.00 94.00 286 THR A O 1
ATOM 2158 N N . PHE A 1 287 ? -2.828 5.140 -10.643 1.00 93.19 287 PHE A N 1
ATOM 2159 C CA . PHE A 1 287 ? -2.530 6.540 -10.910 1.00 93.19 287 PHE A CA 1
ATOM 2160 C C . PHE A 1 287 ? -3.783 7.295 -11.383 1.00 93.19 287 PHE A C 1
ATOM 2162 O O . PHE A 1 287 ? -4.384 6.951 -12.400 1.00 93.19 287 PHE A O 1
ATOM 2169 N N . ALA A 1 288 ? -4.178 8.351 -10.667 1.00 91.81 288 ALA A N 1
ATOM 2170 C CA . ALA A 1 288 ? -5.219 9.281 -11.117 1.00 91.81 288 ALA A CA 1
ATOM 2171 C C . ALA A 1 288 ? -4.581 10.527 -11.749 1.00 91.81 288 ALA A C 1
ATOM 2173 O O . ALA A 1 288 ? -4.032 11.378 -11.041 1.00 91.81 288 ALA A O 1
ATOM 2174 N N . ALA A 1 289 ? -4.655 10.626 -13.077 1.00 89.94 289 ALA A N 1
ATOM 2175 C CA . ALA A 1 289 ? -4.180 11.783 -13.832 1.00 89.94 289 ALA A CA 1
ATOM 2176 C C . ALA A 1 289 ? -5.069 13.011 -13.598 1.00 89.94 289 ALA A C 1
ATOM 2178 O O . ALA A 1 289 ? -6.267 12.875 -13.339 1.00 89.94 289 ALA A O 1
ATOM 2179 N N . CYS A 1 290 ? -4.510 14.210 -13.736 1.00 89.88 290 CYS A N 1
ATOM 2180 C CA . CYS A 1 290 ? -5.321 15.422 -13.792 1.00 89.88 290 CYS A CA 1
ATOM 2181 C C . CYS A 1 290 ? -6.143 15.453 -15.091 1.00 89.88 290 CYS A C 1
ATOM 2183 O O . CYS A 1 290 ? -5.662 15.019 -16.138 1.00 89.88 290 CYS A O 1
ATOM 2185 N N . GLU A 1 291 ? -7.378 15.956 -15.031 1.00 88.69 291 GLU A N 1
ATOM 2186 C CA . GLU A 1 291 ? -8.278 16.057 -16.192 1.00 88.69 291 GLU A CA 1
ATOM 2187 C C . GLU A 1 291 ? -7.690 16.938 -17.304 1.00 88.69 291 GLU A C 1
ATOM 2189 O O . GLU A 1 291 ? -7.858 16.643 -18.482 1.00 88.69 291 GLU A O 1
ATOM 2194 N N . ASP A 1 292 ? -6.963 17.989 -16.929 1.00 86.75 292 ASP A N 1
ATOM 2195 C CA . ASP A 1 292 ? -6.259 18.905 -17.832 1.00 86.75 292 ASP A CA 1
ATOM 2196 C C . ASP A 1 292 ? -4.841 18.430 -18.200 1.00 86.75 292 ASP A C 1
ATOM 2198 O O . ASP A 1 292 ? -4.099 19.147 -18.870 1.00 86.75 292 ASP A O 1
ATOM 2202 N N . GLY A 1 293 ? -4.434 17.244 -17.734 1.00 85.38 293 GLY A N 1
ATOM 2203 C CA . GLY A 1 293 ? -3.065 16.743 -17.853 1.00 85.38 293 GLY A CA 1
ATOM 2204 C C . GLY A 1 293 ? -2.041 17.530 -17.027 1.00 85.38 293 GLY A C 1
ATOM 2205 O O . GLY A 1 293 ? -0.838 17.313 -17.171 1.00 85.38 293 GLY A O 1
ATOM 2206 N N . GLY A 1 294 ? -2.486 18.427 -16.145 1.00 86.50 294 GLY A N 1
ATOM 2207 C CA . GLY A 1 294 ? -1.621 19.108 -15.198 1.00 86.50 294 GLY A CA 1
ATOM 2208 C C . GLY A 1 294 ? -0.960 18.142 -14.213 1.00 86.50 294 GLY A C 1
ATOM 2209 O O . GLY A 1 294 ? -1.238 16.944 -14.166 1.00 86.50 294 GLY A O 1
ATOM 2210 N N . THR A 1 295 ? -0.065 18.674 -13.383 1.00 86.31 295 THR A N 1
ATOM 2211 C CA . THR A 1 295 ? 0.625 17.874 -12.358 1.00 86.31 295 THR A CA 1
ATOM 2212 C C . THR A 1 295 ? 0.476 18.425 -10.948 1.00 86.31 295 THR A C 1
ATOM 2214 O O . THR A 1 295 ? 1.233 18.041 -10.054 1.00 86.31 295 THR A O 1
ATOM 2217 N N . SER A 1 296 ? -0.443 19.372 -10.759 1.00 83.12 296 SER A N 1
ATOM 2218 C CA . SER A 1 296 ? -0.693 19.968 -9.452 1.00 83.12 296 SER A CA 1
ATOM 2219 C C . SER A 1 296 ? -1.382 18.972 -8.521 1.00 83.12 296 SER A C 1
ATOM 2221 O O . SER A 1 296 ? -2.158 18.121 -8.956 1.00 83.12 296 SER A O 1
ATOM 2223 N N . SER A 1 297 ? -1.112 19.072 -7.221 1.00 75.38 297 SER A N 1
ATOM 2224 C CA . SER A 1 297 ? -1.724 18.199 -6.214 1.00 75.38 297 SER A CA 1
ATOM 2225 C C . SER A 1 297 ? -3.219 18.475 -6.000 1.00 75.38 297 SER A C 1
ATOM 2227 O O . SER A 1 297 ? -3.930 17.589 -5.520 1.00 75.38 297 SER A O 1
ATOM 2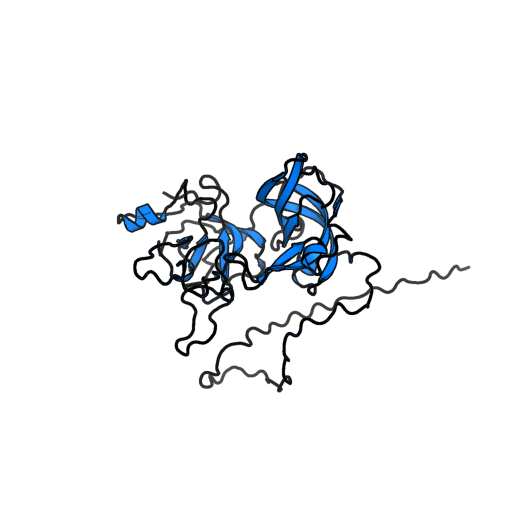229 N N . ASP A 1 298 ? -3.686 19.665 -6.382 1.00 78.75 298 ASP A N 1
ATOM 2230 C CA . ASP A 1 298 ? -5.054 20.178 -6.235 1.00 78.75 298 ASP A CA 1
ATOM 2231 C C . ASP A 1 298 ? -5.883 20.143 -7.533 1.00 78.75 298 ASP A C 1
ATOM 2233 O O . ASP A 1 298 ? -6.989 20.680 -7.579 1.00 78.75 298 ASP A O 1
ATOM 2237 N N . CYS A 1 299 ? -5.386 19.488 -8.585 1.00 85.94 299 CYS A N 1
ATOM 2238 C CA . CYS A 1 299 ? -6.125 19.363 -9.836 1.00 85.94 299 CYS A CA 1
ATOM 2239 C C . CYS A 1 299 ? -7.398 18.513 -9.680 1.00 85.94 299 CYS A C 1
ATOM 2241 O O . CYS A 1 299 ? -7.497 17.629 -8.818 1.00 85.94 299 CYS A O 1
ATOM 2243 N N . ARG A 1 300 ? -8.364 18.720 -10.583 1.00 86.31 300 ARG A N 1
ATOM 2244 C CA . ARG A 1 300 ? -9.481 17.788 -10.762 1.00 86.31 300 ARG A CA 1
ATOM 2245 C C . ARG A 1 300 ? -8.955 16.525 -11.447 1.00 86.31 300 ARG A C 1
ATOM 2247 O O . ARG A 1 300 ? -8.275 16.625 -12.463 1.00 86.31 300 ARG A O 1
ATOM 2254 N N . LYS A 1 301 ? -9.227 15.350 -10.877 1.00 88.06 301 LYS A N 1
ATOM 2255 C CA . LYS A 1 301 ? -8.615 14.079 -11.297 1.00 88.06 301 LYS A CA 1
ATOM 2256 C C . LYS A 1 301 ? -9.581 13.216 -12.101 1.00 88.06 301 LYS A C 1
ATOM 2258 O O . LYS A 1 301 ? -10.756 13.110 -11.755 1.00 88.06 301 LYS A O 1
ATOM 2263 N N . ASN A 1 302 ? -9.050 12.547 -13.118 1.00 89.31 302 ASN A N 1
ATOM 2264 C CA . ASN A 1 302 ? -9.700 11.436 -13.800 1.00 89.31 302 ASN A CA 1
ATOM 2265 C C . ASN A 1 302 ? -9.840 10.223 -12.869 1.00 89.31 302 ASN A C 1
ATOM 2267 O O . ASN A 1 302 ? -9.238 10.158 -11.795 1.00 89.31 302 ASN A O 1
ATOM 2271 N N . ALA A 1 303 ? -10.652 9.247 -13.282 1.00 90.38 303 ALA A N 1
ATOM 2272 C CA . ALA A 1 303 ? -10.683 7.960 -12.599 1.00 90.38 303 ALA A CA 1
ATOM 2273 C C . ALA A 1 303 ? -9.302 7.294 -12.688 1.00 90.38 303 ALA A C 1
ATOM 2275 O O . ALA A 1 303 ? -8.701 7.248 -13.757 1.00 90.38 303 ALA A O 1
ATOM 2276 N N . ALA A 1 304 ? -8.813 6.796 -11.559 1.00 91.81 304 ALA A N 1
ATOM 2277 C CA . ALA A 1 304 ? -7.510 6.177 -11.454 1.00 91.81 304 ALA A CA 1
ATOM 2278 C C . ALA A 1 304 ? -7.470 4.852 -12.223 1.00 91.81 304 ALA A C 1
ATOM 2280 O O . ALA A 1 304 ? -8.450 4.092 -12.219 1.00 91.81 304 ALA A O 1
ATOM 2281 N N . GLN A 1 305 ? -6.326 4.593 -12.846 1.00 93.19 305 GLN A N 1
ATOM 2282 C CA . GLN A 1 305 ? -5.982 3.361 -13.550 1.00 93.19 305 GLN A CA 1
ATOM 2283 C C . GLN A 1 305 ? -4.474 3.125 -13.456 1.00 93.19 305 GLN A C 1
ATOM 2285 O O . GLN A 1 305 ? -3.741 3.993 -12.990 1.00 93.19 305 GLN A O 1
ATOM 2290 N N . VAL A 1 306 ? -3.997 1.958 -13.868 1.00 94.06 306 VAL A N 1
ATOM 2291 C CA . VAL A 1 306 ? -2.568 1.680 -14.001 1.00 94.06 306 VAL A CA 1
ATOM 2292 C C . VAL A 1 306 ? -2.094 2.260 -15.338 1.00 94.06 306 VAL A C 1
ATOM 2294 O O . VAL A 1 306 ? -2.600 1.836 -16.379 1.00 94.06 306 VAL A O 1
ATOM 2297 N N . PRO A 1 307 ? -1.177 3.240 -15.342 1.00 92.19 307 PRO A N 1
ATOM 2298 C CA . PRO A 1 307 ? -0.673 3.838 -16.574 1.00 92.19 307 PRO A CA 1
ATOM 2299 C C . PRO A 1 307 ? -0.102 2.800 -17.544 1.00 92.19 307 PRO A C 1
ATOM 2301 O O . PRO A 1 307 ? 0.605 1.884 -17.131 1.00 92.19 307 PRO A O 1
ATOM 2304 N N . GLY A 1 308 ? -0.385 2.961 -18.837 1.00 89.50 308 GLY A N 1
ATOM 2305 C CA . GLY A 1 308 ? 0.119 2.078 -19.891 1.00 89.50 308 GLY A CA 1
ATOM 2306 C C . GLY A 1 308 ? -0.705 0.809 -20.103 1.00 89.50 308 GLY A C 1
ATOM 2307 O O . GLY A 1 308 ? -0.359 0.014 -20.971 1.00 89.50 308 GLY A O 1
ATOM 2308 N N . THR A 1 309 ? -1.794 0.625 -19.350 1.00 91.44 309 THR A N 1
ATOM 2309 C CA . THR A 1 309 ? -2.675 -0.549 -19.467 1.00 91.44 309 THR A CA 1
ATOM 2310 C C . THR A 1 309 ? -3.959 -0.277 -20.245 1.00 91.44 309 THR A C 1
ATOM 2312 O O . THR A 1 309 ? -4.836 -1.138 -20.328 1.00 91.44 309 THR A O 1
ATOM 2315 N N . GLU A 1 310 ? -4.108 0.928 -20.788 1.00 87.94 310 GLU A N 1
ATOM 2316 C CA . GLU A 1 310 ? -5.255 1.326 -21.588 1.00 87.94 310 GLU A CA 1
ATOM 2317 C C . GLU A 1 310 ? -5.289 0.528 -22.906 1.00 87.94 310 GLU A C 1
ATOM 2319 O O . GLU A 1 310 ? -4.287 0.482 -23.625 1.00 87.94 310 GLU A O 1
ATOM 2324 N N . PRO A 1 311 ? -6.418 -0.113 -23.258 1.00 81.06 311 PRO A N 1
ATOM 2325 C CA . PRO A 1 311 ? -6.546 -0.803 -24.533 1.00 81.06 311 PRO A CA 1
ATOM 2326 C C . PRO A 1 311 ? -6.489 0.182 -25.709 1.00 81.06 311 PRO A C 1
ATOM 2328 O O . PRO A 1 311 ? -6.866 1.352 -25.610 1.00 81.06 311 PRO A O 1
ATOM 2331 N N . SER A 1 312 ? -6.049 -0.310 -26.869 1.00 79.19 312 SER A N 1
ATOM 2332 C CA . SER A 1 312 ? -5.859 0.499 -28.083 1.00 79.19 312 SER A CA 1
ATOM 2333 C C . SER A 1 312 ? -7.144 1.123 -28.642 1.00 79.19 312 SER A C 1
ATOM 2335 O O . SER A 1 312 ? -7.076 2.016 -29.482 1.00 79.19 312 SER A O 1
ATOM 2337 N N . ASP A 1 313 ? -8.311 0.640 -28.214 1.00 81.12 313 ASP A N 1
ATOM 2338 C CA . ASP A 1 313 ? -9.631 1.163 -28.578 1.00 81.12 313 ASP A CA 1
ATOM 2339 C C . ASP A 1 313 ? -10.090 2.337 -27.688 1.00 81.12 313 ASP A C 1
ATOM 2341 O O . ASP A 1 313 ? -11.179 2.875 -27.892 1.00 81.12 313 ASP A O 1
ATOM 2345 N N . GLY A 1 314 ? -9.260 2.761 -26.728 1.00 71.44 314 GLY A N 1
ATOM 2346 C CA . GLY A 1 314 ? -9.544 3.881 -25.831 1.00 71.44 314 GLY A CA 1
ATOM 2347 C C . GLY A 1 314 ? -10.437 3.523 -24.639 1.00 71.44 314 GLY A C 1
ATOM 2348 O O . GLY A 1 314 ? -10.957 4.425 -23.979 1.00 71.44 314 GLY A O 1
ATOM 2349 N N . GLY A 1 315 ? -10.636 2.230 -24.359 1.00 73.19 315 GLY A N 1
ATOM 2350 C CA . GLY A 1 315 ? -11.275 1.760 -23.132 1.00 73.19 315 GLY A CA 1
ATOM 2351 C C . GLY A 1 315 ? -10.492 2.108 -21.856 1.00 73.19 315 GLY A C 1
ATOM 2352 O O . GLY A 1 315 ? -9.365 2.597 -21.888 1.00 73.19 315 GLY A O 1
ATOM 2353 N N . LEU A 1 316 ? -11.101 1.849 -20.696 1.00 71.06 316 LEU A N 1
ATOM 2354 C CA . LEU A 1 316 ? -10.410 1.981 -19.409 1.00 71.06 316 LEU A CA 1
ATOM 2355 C C . LEU A 1 316 ? -9.396 0.843 -19.250 1.00 71.06 316 LEU A C 1
ATOM 2357 O O . LEU A 1 316 ? -9.754 -0.321 -19.435 1.00 71.06 316 LEU A O 1
ATOM 2361 N N . GLY A 1 317 ? -8.163 1.183 -18.871 1.00 82.75 317 GLY A N 1
ATOM 2362 C CA . GLY A 1 317 ? -7.126 0.200 -18.559 1.00 82.75 317 GLY A CA 1
ATOM 2363 C C . GLY A 1 317 ? -7.395 -0.572 -17.264 1.00 82.75 317 GLY A C 1
ATOM 2364 O O . GLY A 1 317 ? -8.461 -0.473 -16.639 1.00 82.75 317 GLY A O 1
ATOM 2365 N N . ASN A 1 318 ? -6.404 -1.335 -16.809 1.00 90.31 318 ASN A N 1
ATOM 2366 C CA . ASN A 1 318 ? -6.479 -2.002 -15.518 1.00 90.31 318 ASN A CA 1
ATOM 2367 C C . ASN A 1 318 ? -6.636 -0.954 -14.400 1.00 90.31 318 ASN A C 1
ATOM 2369 O O . ASN A 1 318 ? -5.846 -0.028 -14.272 1.00 90.31 318 ASN A O 1
ATOM 2373 N N . LYS A 1 319 ? -7.670 -1.077 -13.561 1.00 92.00 319 LYS A N 1
ATOM 2374 C CA . LYS A 1 319 ? -8.000 -0.067 -12.530 1.00 92.00 319 LYS A CA 1
ATOM 2375 C C . LYS A 1 319 ? -6.917 0.077 -11.461 1.00 92.00 319 LYS A C 1
ATOM 2377 O O . LYS A 1 319 ? -6.686 1.166 -10.932 1.00 92.00 319 LYS A O 1
ATOM 2382 N N . PHE A 1 320 ? -6.300 -1.042 -11.111 1.00 94.38 320 PHE A N 1
ATOM 2383 C CA . PHE A 1 320 ? -5.214 -1.120 -10.151 1.00 94.38 320 PHE A CA 1
ATOM 2384 C C . PHE A 1 320 ? -4.443 -2.424 -10.352 1.00 94.38 320 PHE A C 1
ATOM 2386 O O . PHE A 1 320 ? -5.003 -3.415 -10.829 1.00 94.38 320 PHE A O 1
ATOM 2393 N N . THR A 1 321 ? -3.198 -2.426 -9.899 1.00 95.56 321 THR A N 1
ATOM 2394 C CA . THR A 1 321 ? -2.348 -3.612 -9.768 1.00 95.56 321 THR A CA 1
ATOM 2395 C C . THR A 1 321 ? -1.842 -3.725 -8.327 1.00 95.56 321 THR A C 1
ATOM 2397 O O . THR A 1 321 ? -2.072 -2.817 -7.519 1.00 95.56 321 THR A O 1
ATOM 2400 N N . TYR A 1 322 ? -1.202 -4.840 -7.985 1.00 95.75 322 TYR A N 1
ATOM 2401 C CA . TYR A 1 322 ? -0.518 -4.998 -6.706 1.00 95.75 322 TYR A CA 1
ATOM 2402 C C . TYR A 1 322 ? 0.979 -4.793 -6.892 1.00 95.75 322 TYR A C 1
ATOM 2404 O O . TYR A 1 322 ? 1.573 -5.300 -7.839 1.00 95.75 322 TYR A O 1
ATOM 2412 N N . VAL A 1 323 ? 1.563 -4.021 -5.985 1.00 96.62 323 VAL A N 1
ATOM 2413 C CA . VAL A 1 323 ? 2.981 -3.664 -5.986 1.00 96.62 323 VAL A CA 1
ATOM 2414 C C . VAL A 1 323 ? 3.534 -3.871 -4.589 1.00 96.62 323 VAL A C 1
ATOM 2416 O O . VAL A 1 323 ? 2.800 -3.763 -3.601 1.00 96.62 323 VAL A O 1
ATOM 2419 N N . ILE A 1 324 ? 4.838 -4.090 -4.479 1.00 96.69 324 ILE A N 1
ATOM 2420 C CA . ILE A 1 324 ? 5.497 -4.053 -3.179 1.00 96.69 324 ILE A CA 1
ATOM 2421 C C . ILE A 1 324 ? 5.845 -2.605 -2.828 1.00 96.69 324 ILE A C 1
ATOM 2423 O O . ILE A 1 324 ? 6.358 -1.848 -3.653 1.00 96.69 324 ILE A O 1
ATOM 2427 N N . THR A 1 325 ? 5.537 -2.200 -1.598 1.00 95.50 325 THR A N 1
ATOM 2428 C CA . THR A 1 325 ? 5.906 -0.890 -1.045 1.00 95.50 325 THR A CA 1
ATOM 2429 C C . THR A 1 325 ? 6.868 -1.086 0.133 1.00 95.50 325 THR A C 1
ATOM 2431 O O . THR A 1 325 ? 6.412 -1.249 1.276 1.00 95.50 325 THR A O 1
ATOM 2434 N N . PRO A 1 326 ? 8.188 -1.073 -0.124 1.00 95.81 326 PRO A N 1
ATOM 2435 C CA . PRO A 1 326 ? 9.216 -1.041 0.911 1.00 95.81 326 PRO A CA 1
ATOM 2436 C C . PRO A 1 326 ? 9.038 0.162 1.838 1.00 95.81 326 PRO A C 1
ATOM 2438 O O . PRO A 1 326 ? 8.654 1.245 1.393 1.00 95.81 326 PRO A O 1
ATOM 2441 N N . GLN A 1 327 ? 9.328 -0.012 3.125 1.00 91.44 327 GLN A N 1
ATOM 2442 C CA . GLN A 1 327 ? 9.240 1.058 4.124 1.00 91.44 327 GLN A CA 1
ATOM 2443 C C . GLN A 1 327 ? 10.596 1.700 4.430 1.00 91.44 327 GLN A C 1
ATOM 2445 O O . GLN A 1 327 ? 10.643 2.799 4.974 1.00 91.44 327 GLN A O 1
ATOM 2450 N N . ASN A 1 328 ? 11.701 1.019 4.117 1.00 90.00 328 ASN A N 1
ATOM 2451 C CA . ASN A 1 328 ? 13.054 1.504 4.374 1.00 90.00 328 ASN A CA 1
ATOM 2452 C C . ASN A 1 328 ? 14.082 0.808 3.462 1.00 90.00 328 ASN A C 1
ATOM 2454 O O . ASN A 1 328 ? 13.844 -0.290 2.974 1.00 90.00 328 ASN A O 1
ATOM 2458 N N . CYS A 1 329 ? 15.235 1.434 3.250 1.00 89.75 329 CYS A N 1
ATOM 2459 C CA . CYS A 1 329 ? 16.267 0.890 2.365 1.00 89.75 329 CYS A CA 1
ATOM 2460 C C . CYS A 1 329 ? 17.039 -0.285 2.981 1.00 89.75 329 CYS A C 1
ATOM 2462 O O . CYS A 1 329 ? 17.326 -1.259 2.298 1.00 89.75 329 CYS A O 1
ATOM 2464 N N . ASP A 1 330 ? 17.355 -0.224 4.274 1.00 88.25 330 ASP A N 1
ATOM 2465 C CA . ASP A 1 330 ? 18.317 -1.152 4.884 1.00 88.25 330 ASP A CA 1
ATOM 2466 C C . ASP A 1 330 ? 17.763 -2.566 5.112 1.00 88.25 330 ASP A C 1
ATOM 2468 O O . ASP A 1 330 ? 18.515 -3.542 5.081 1.00 88.25 330 ASP A O 1
ATOM 2472 N N . VAL A 1 331 ? 16.459 -2.667 5.370 1.00 88.88 331 VAL A N 1
ATOM 2473 C CA . VAL A 1 331 ? 15.748 -3.913 5.685 1.00 88.88 331 VAL A CA 1
ATOM 2474 C C . VAL A 1 331 ? 14.880 -4.353 4.514 1.00 88.88 331 VAL A C 1
ATOM 2476 O O . VAL A 1 331 ? 14.917 -5.523 4.150 1.00 88.88 331 VAL A O 1
ATOM 2479 N N . ASP A 1 332 ? 14.115 -3.433 3.919 1.00 94.19 332 ASP A N 1
ATOM 2480 C CA . ASP A 1 332 ? 13.111 -3.804 2.916 1.00 94.19 332 ASP A CA 1
ATOM 2481 C C . ASP A 1 332 ? 13.667 -3.789 1.482 1.00 94.19 332 ASP A C 1
ATOM 2483 O O . ASP A 1 332 ? 13.133 -4.475 0.613 1.00 94.19 332 ASP A O 1
ATOM 2487 N N . LEU A 1 333 ? 14.722 -3.017 1.207 1.00 93.06 333 LEU A N 1
ATOM 2488 C CA . LEU A 1 333 ? 15.183 -2.775 -0.162 1.00 93.06 333 LEU A CA 1
ATOM 2489 C C . LEU A 1 333 ? 16.706 -2.652 -0.257 1.00 93.06 333 LEU A C 1
ATOM 2491 O O . LEU A 1 333 ? 17.227 -1.680 -0.797 1.00 93.06 333 LEU A O 1
ATOM 2495 N N . LYS A 1 334 ? 17.438 -3.627 0.285 1.00 91.31 334 LYS A N 1
ATOM 2496 C CA . LYS A 1 334 ? 18.902 -3.579 0.308 1.00 91.31 334 LYS A CA 1
ATOM 2497 C C . LYS A 1 334 ? 19.496 -4.085 -1.010 1.00 91.31 334 LYS A C 1
ATOM 2499 O O . LYS A 1 334 ? 19.749 -5.280 -1.161 1.00 91.31 334 LYS A O 1
ATOM 2504 N N . GLY A 1 335 ? 19.691 -3.163 -1.948 1.00 87.38 335 GLY A N 1
ATOM 2505 C CA . GLY A 1 335 ? 20.340 -3.406 -3.237 1.00 87.38 335 GLY A CA 1
ATOM 2506 C C . GLY A 1 335 ? 21.829 -3.047 -3.265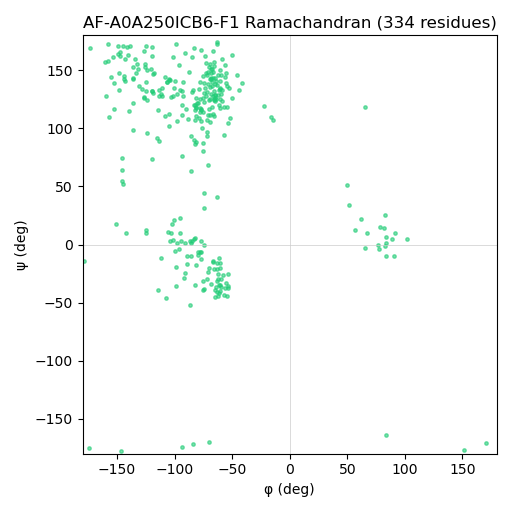 1.00 87.38 335 GLY A C 1
ATOM 2507 O O . GLY A 1 335 ? 22.272 -2.172 -2.512 1.00 87.38 335 GLY A O 1
ATOM 2508 N N . GLU A 1 336 ? 22.559 -3.712 -4.162 1.00 87.81 336 GLU A N 1
ATOM 2509 C CA . GLU A 1 336 ? 23.986 -3.543 -4.488 1.00 87.81 336 GLU A CA 1
ATOM 2510 C C . GLU A 1 336 ? 24.184 -3.344 -5.996 1.00 87.81 336 GLU A C 1
ATOM 2512 O O . GLU A 1 336 ? 23.459 -4.000 -6.789 1.00 87.81 336 GLU A O 1
#

Organism: NCBI:txid1294270

Mean predicted aligned error: 10.63 Å

Foldseek 3Di:
DDDDDDDDDDDDPDPDPDDDDDDFDDDDDDDPPPPDDDDDDPDPDDPPPPDPPPPDDPAADEDDQVVLQVDDFFHKHKYAFWFFADWPDWDQDPVLFIWTWTWTADLVQQLGIAIETADCLAPPRNDDDDGQKTKIKIFGWHAADQQDFWAGRGIHGAHCCVVPNDPPDGIYIDPTDGGHHHDAAEDELVVLAAQCALPQDAGPVSNASGKHFYFDFKKFDFLQRQLQQAQAPPPPRRDGQFGAIPSNATEGCPQPCVPCSVSVCVVVVHIKTDGGGFMAHWYKTWGWAAPNRDDDPPGHTDRTARGPQQDPVRGGGHNIYIHGYDNYCPPGNPMD

Secondary structure (DSSP, 8-state):
----PPPPP-------------S-SPPPP--TT--S-----------------S---SSPEE--HHHHHHSPTT-EEEEEEEEEEEEEEEEE-TTS-EEEEEEEEETTEEEEEEEEEE-TTSBSTTPPP-TTEEEEEEEEEEE--TT-TTTTT-EEEE-THHHHS---SPPEEEEEEE-PPPPPEEE-GGGT----GGG-S---GGGTTSEEEE-S-EEEEESS-GGGBPP-S-TT---BSEEEETTTEEEE-TTTTTT--HHHHHHTT---EETT-EEEEEEEE-B--BTTS---TTS-BPPPB-TT---TTS----S-EEEEE-S-HHHH----

Sequence (336 aa):
MSFLRKSLGVVTLASLMAGCTDRGGPPGPTDPDCTGACEPVADAGTRDAGTPGDGGQTGPLEVTVAQARSAEYGTWVKIKGAVIQTVDYEKQGNGGDWSANFYLVDPANPKQGLWVYKFYQDTPTQYRAKVGDKIDIEGFIHVKGKYEQTSAYRPQLASKYYLDGSQQPKMSLTNIVASTPPPDNEVSIASGFGDAQDGFARPNPEYAGSRVHIAGPLTLTDPSPKAFQRVSADPADSRYYGFEVEGGILVRNAATYTQCDYRQTVLDGGSVTFPNGISGVWDTYTFAACEDGGTSSDCRKNAAQVPGTEPSDGGLGNKFTYVITPQNCDVDLKGE